Protein AF-A0A9W5WTV4-F1 (afdb_monomer_lite)

Foldseek 3Di:
DDDPPPPPPFDWDWDDAPQDIDTDGQDDPVVVPPDDDPDDPPPDDDCPDQLLVLLLVLLVLLVVLVVLLVQLVLLLVVLVCCQPVPVSVLLLLCLVCVVPLQVSLVVCCVVSVHDSVSVCVLCPPQDDDPPDDSVRSSVSSNVSSVVSNVVSVVVSVVSVVSNVVSSVSLVVSVVQLVVLLCVVQSVDDADPVGTDSWAALVSNCRSRVHPPSQLSVQLCVVAVPVPPRTGHPSVCSVCVSVSSVVSVVVVVPPDPPDD

pLDDT: mean 78.8, std 18.66, range [30.03, 96.31]

Sequence (259 aa):
MTDQQSERTEPWLGLCTPFVCLSRRERHSDDVADKEPDGVIPYRRESDHDSLDRLTDVYEGLFRLDRQIILLKSREAFIKSCLTDAEQFNIKIIAKGINDMDGMTSSLSQDNNIEKECLKDILSGLKLPSDAKLVDAVKVISYHLINKLSYIQHDIEDLLREYDSFHNATIDIYENMRKRFFDLTLSRPKGEHGIDFSVSKKDFMYIANCNNEAMVDIIFSVLDDGGTGVIDWGAFELNSGRILKDASDFVKTSPNSVN

Organism: Babesia ovis (NCBI:txid5869)

Secondary structure (DSSP, 8-state):
---------PPEEEEE-SS-EEEEEPPPGGGGSS---SS------S----HHHHHHHHHHHHHHHHHHHHHHHHHHHHHHHHHH-TT-HHHHHHHHHGGGHHHHHHHHHHHHT--HHHHHHHHTT----TT--HHHHHHHHHHHHHHHHHHHHHHHHHHHHHHHHHHHHHHHHHHHHHHHHHHHHHHSPPBTTB---EEEHHHHHHHHT---HHHHHHHHHHH-TT--SEEEHHHHHHHHHHHHHHHHHHHHH------

Radius of gyration: 28.67 Å; chains: 1; bounding box: 65×75×76 Å

Structure (mmCIF, N/CA/C/O backbone):
data_AF-A0A9W5WTV4-F1
#
_entry.id   AF-A0A9W5WTV4-F1
#
loop_
_atom_site.group_PDB
_atom_site.id
_atom_site.type_symbol
_atom_site.label_atom_id
_atom_site.label_alt_id
_atom_site.label_comp_id
_atom_site.label_asym_id
_atom_site.label_entity_id
_atom_site.label_seq_id
_atom_site.pdbx_PDB_ins_code
_atom_site.Cartn_x
_atom_site.Cartn_y
_atom_site.Cartn_z
_atom_site.occupancy
_atom_site.B_iso_or_equiv
_atom_site.auth_seq_id
_atom_site.auth_comp_id
_atom_site.auth_asym_id
_atom_site.auth_atom_id
_atom_site.pdbx_PDB_model_num
ATOM 1 N N . MET A 1 1 ? 35.269 44.010 -37.016 1.00 34.75 1 MET A N 1
ATOM 2 C CA . MET A 1 1 ? 34.043 43.214 -37.204 1.00 34.75 1 MET A CA 1
ATOM 3 C C . MET A 1 1 ? 34.117 42.100 -36.188 1.00 34.75 1 MET A C 1
ATOM 5 O O . MET A 1 1 ? 34.947 41.219 -36.330 1.00 34.75 1 MET A O 1
ATOM 9 N N . THR A 1 2 ? 33.415 42.278 -35.077 1.00 31.64 2 THR A N 1
ATOM 10 C CA . THR A 1 2 ? 33.358 41.340 -33.957 1.00 31.64 2 THR A CA 1
ATOM 11 C C . THR A 1 2 ? 32.248 40.344 -34.249 1.00 31.64 2 THR A C 1
ATOM 13 O O . THR A 1 2 ? 31.086 40.740 -34.330 1.00 31.64 2 THR A O 1
ATOM 16 N N . ASP A 1 3 ? 32.614 39.079 -34.437 1.00 33.16 3 ASP A N 1
ATOM 17 C CA . ASP A 1 3 ? 31.654 37.983 -34.498 1.00 33.16 3 ASP A CA 1
ATOM 18 C C . ASP A 1 3 ? 30.929 37.894 -33.153 1.00 33.16 3 ASP A C 1
ATOM 20 O O . ASP A 1 3 ? 31.539 37.694 -32.100 1.00 33.16 3 ASP A O 1
ATOM 24 N N . GLN A 1 4 ? 29.612 38.097 -33.184 1.00 37.56 4 GLN A N 1
ATOM 25 C CA . GLN A 1 4 ? 28.733 37.787 -32.066 1.00 37.56 4 GLN A CA 1
ATOM 26 C C . GLN A 1 4 ? 28.718 36.265 -31.898 1.00 37.56 4 GLN A C 1
ATOM 28 O O . GLN A 1 4 ? 28.074 35.556 -32.669 1.00 37.56 4 GLN A O 1
ATOM 33 N N . GLN A 1 5 ? 29.420 35.757 -30.884 1.00 36.81 5 GLN A N 1
ATOM 34 C CA . GLN A 1 5 ? 29.135 34.430 -30.348 1.00 36.81 5 GLN A CA 1
ATOM 35 C C . GLN A 1 5 ? 27.693 34.451 -29.837 1.00 36.81 5 GLN A C 1
ATOM 37 O O . GLN A 1 5 ? 27.402 35.061 -28.811 1.00 36.81 5 GLN A O 1
ATOM 42 N N . SER A 1 6 ? 26.772 33.834 -30.578 1.00 38.25 6 SER A N 1
ATOM 43 C CA . SER A 1 6 ? 25.441 33.554 -30.054 1.00 38.25 6 SER A CA 1
ATOM 44 C C . SER A 1 6 ? 25.612 32.643 -28.838 1.00 38.25 6 SER A C 1
ATOM 46 O O . SER A 1 6 ? 26.095 31.518 -28.995 1.00 38.25 6 SER A O 1
ATOM 48 N N . GLU A 1 7 ? 25.225 33.102 -27.651 1.00 38.25 7 GLU A N 1
ATOM 49 C CA . GLU A 1 7 ? 24.986 32.225 -26.506 1.00 38.25 7 GLU A CA 1
ATOM 50 C C . GLU A 1 7 ? 23.913 31.212 -26.923 1.00 38.25 7 GLU A C 1
ATOM 52 O O . GLU A 1 7 ? 22.720 31.513 -26.963 1.00 38.25 7 GLU A O 1
ATOM 57 N N . ARG A 1 8 ? 24.341 30.017 -27.338 1.00 41.97 8 ARG A N 1
ATOM 58 C CA . ARG A 1 8 ? 23.429 28.904 -27.586 1.00 41.97 8 ARG A CA 1
ATOM 59 C C . ARG A 1 8 ? 22.939 28.435 -26.223 1.00 41.97 8 ARG A C 1
ATOM 61 O O . ARG A 1 8 ? 23.681 27.804 -25.480 1.00 41.97 8 ARG A O 1
ATOM 68 N N . THR A 1 9 ? 21.699 28.765 -25.888 1.00 47.94 9 THR A N 1
ATOM 69 C CA . THR A 1 9 ? 20.974 28.151 -24.778 1.00 47.94 9 THR A CA 1
ATOM 70 C C . THR A 1 9 ? 20.830 26.658 -25.065 1.00 47.94 9 THR A C 1
ATOM 72 O O . THR A 1 9 ? 20.088 26.248 -25.954 1.00 47.94 9 THR A O 1
ATOM 75 N N . GLU A 1 10 ? 21.599 25.837 -24.355 1.00 49.19 10 GLU A N 1
ATOM 76 C CA . GLU A 1 10 ? 21.529 24.381 -24.475 1.00 49.19 10 GLU A CA 1
ATOM 77 C C . GLU A 1 10 ? 20.154 23.866 -24.012 1.00 49.19 10 GLU A C 1
ATOM 79 O O . GLU A 1 10 ? 19.639 24.331 -22.985 1.00 49.19 10 GLU A O 1
ATOM 84 N N . PRO A 1 11 ? 19.530 22.926 -24.745 1.00 57.06 11 PRO A N 1
ATOM 85 C CA . PRO A 1 11 ? 18.225 22.405 -24.378 1.00 57.06 11 PRO A CA 1
ATOM 86 C C . PRO A 1 11 ? 18.338 21.549 -23.112 1.00 57.06 11 PRO A C 1
ATOM 88 O O . PRO A 1 11 ? 19.140 20.621 -23.011 1.00 57.06 11 PRO A O 1
ATOM 91 N N . TRP A 1 12 ? 17.504 21.868 -22.128 1.00 57.72 12 TRP A N 1
ATOM 92 C CA . TRP A 1 12 ? 17.309 21.026 -20.957 1.00 57.72 12 TRP A CA 1
ATOM 93 C C . TRP A 1 12 ? 16.386 19.871 -21.324 1.00 57.72 12 TRP A C 1
ATOM 95 O O . TRP A 1 12 ? 15.301 20.092 -21.863 1.00 57.72 12 TRP A O 1
ATOM 105 N N . LEU A 1 13 ? 16.788 18.648 -20.992 1.00 60.16 13 LEU A N 1
ATOM 106 C CA . LEU A 1 13 ? 15.891 17.503 -21.052 1.00 60.16 13 LEU A CA 1
ATOM 107 C C . LEU A 1 13 ? 15.135 17.421 -19.734 1.00 60.16 13 LEU A C 1
ATOM 109 O O . LEU A 1 13 ? 15.738 17.211 -18.682 1.00 60.16 13 LEU A O 1
ATOM 113 N N . GLY A 1 14 ? 13.823 17.631 -19.810 1.00 55.31 14 GLY A N 1
ATOM 114 C CA . GLY A 1 14 ? 12.895 17.434 -18.708 1.00 55.31 14 GLY A CA 1
ATOM 115 C C . GLY A 1 14 ? 12.103 16.152 -18.925 1.00 55.31 14 GLY A C 1
ATOM 116 O O . GLY A 1 14 ? 11.359 16.068 -19.899 1.00 55.31 14 GLY A O 1
ATOM 117 N N . LEU A 1 15 ? 12.229 15.179 -18.023 1.00 57.38 15 LEU A N 1
ATOM 118 C CA . LEU A 1 15 ? 11.276 14.072 -17.934 1.00 57.38 15 LEU A CA 1
ATOM 119 C C . LEU A 1 15 ? 10.499 14.223 -16.635 1.00 57.38 15 LEU A C 1
ATOM 121 O O . LEU A 1 15 ? 11.077 14.192 -15.547 1.00 57.38 15 LEU A O 1
ATOM 125 N N . CYS A 1 16 ? 9.191 14.394 -16.770 1.00 52.53 16 CYS A N 1
ATOM 126 C CA . CYS A 1 16 ? 8.268 14.415 -15.652 1.00 52.53 16 CYS A CA 1
ATOM 127 C C . CYS A 1 16 ? 7.489 13.110 -15.616 1.00 52.53 16 CYS A C 1
ATOM 129 O O . CYS A 1 16 ? 6.906 12.682 -16.608 1.00 52.53 16 CYS A O 1
ATOM 131 N N . THR A 1 17 ? 7.471 12.509 -14.440 1.00 52.59 17 THR A N 1
ATOM 132 C CA . THR A 1 17 ? 6.634 11.361 -14.091 1.00 52.59 17 THR A CA 1
ATOM 133 C C . THR A 1 17 ? 5.700 11.805 -12.967 1.00 52.59 17 THR A C 1
ATOM 135 O O . THR A 1 17 ? 5.957 12.849 -12.359 1.00 52.59 17 THR A O 1
ATOM 138 N N . PRO A 1 18 ? 4.650 11.044 -12.615 1.00 43.34 18 PRO A N 1
ATOM 139 C CA . PRO A 1 18 ? 3.819 11.386 -11.459 1.00 43.34 18 PRO A CA 1
ATOM 140 C C . PRO A 1 18 ? 4.586 11.474 -10.135 1.00 43.34 18 PRO A C 1
ATOM 142 O O . PRO A 1 18 ? 4.065 12.037 -9.180 1.00 43.34 18 PRO A O 1
ATOM 145 N N . PHE A 1 19 ? 5.803 10.924 -10.075 1.00 44.84 19 PHE A N 1
ATOM 146 C CA . PHE A 1 19 ? 6.600 10.856 -8.855 1.00 44.84 19 PHE A CA 1
ATOM 147 C C . PHE A 1 19 ? 7.670 11.954 -8.775 1.00 44.84 19 PHE A C 1
ATOM 149 O O . PHE A 1 19 ? 7.893 12.489 -7.697 1.00 44.84 19 PHE A O 1
ATOM 156 N N . VAL A 1 20 ? 8.329 12.314 -9.886 1.00 52.72 20 VAL A N 1
ATOM 157 C CA . VAL A 1 20 ? 9.409 13.328 -9.921 1.00 52.72 20 VAL A CA 1
ATOM 158 C C . VAL A 1 20 ? 9.543 13.931 -11.326 1.00 52.72 20 VAL A C 1
ATOM 160 O O . VAL A 1 20 ? 9.328 13.240 -12.327 1.00 52.72 20 VAL A O 1
ATOM 163 N N . CYS A 1 21 ? 9.973 15.196 -11.397 1.00 53.12 21 CYS A N 1
ATOM 164 C CA . CYS A 1 21 ? 10.521 15.817 -12.604 1.00 53.12 21 CYS A CA 1
ATOM 165 C C . CYS A 1 21 ? 12.046 15.925 -12.502 1.00 53.12 21 CYS A C 1
ATOM 167 O O . CYS A 1 21 ? 12.562 16.553 -11.578 1.00 53.12 21 CYS A O 1
ATOM 169 N N . LEU A 1 22 ? 12.765 15.347 -13.464 1.00 56.72 22 LEU A N 1
ATOM 170 C CA . LEU A 1 22 ? 14.214 15.491 -13.579 1.00 56.72 22 LEU A CA 1
ATOM 171 C C . LEU A 1 22 ? 14.558 16.371 -14.771 1.00 56.72 22 LEU A C 1
ATOM 173 O O . LEU A 1 22 ? 14.114 16.115 -15.890 1.00 56.72 22 LEU A O 1
ATOM 177 N N . SER A 1 23 ? 15.397 17.369 -14.509 1.00 60.72 23 SER A N 1
ATOM 178 C CA . SER A 1 23 ? 15.973 18.253 -15.516 1.00 60.72 23 SER A CA 1
ATOM 179 C C . SER A 1 23 ? 17.455 17.932 -15.641 1.00 60.72 23 SER A C 1
ATOM 181 O O . SER A 1 23 ? 18.206 18.105 -14.678 1.00 60.72 23 SER A O 1
ATOM 183 N N . ARG A 1 24 ? 17.905 17.480 -16.812 1.00 61.66 24 ARG A N 1
ATOM 184 C CA . ARG A 1 24 ? 19.326 17.226 -17.069 1.00 61.66 24 ARG A CA 1
ATOM 185 C C . ARG A 1 24 ? 19.817 18.046 -18.252 1.00 61.66 24 ARG A C 1
ATOM 187 O O . ARG A 1 24 ? 19.173 18.100 -19.298 1.00 61.66 24 ARG A O 1
ATOM 194 N N . ARG A 1 25 ? 20.976 18.681 -18.066 1.00 60.28 25 ARG A N 1
ATOM 195 C CA . ARG A 1 25 ? 21.692 19.383 -19.131 1.00 60.28 25 ARG A CA 1
ATOM 196 C C . ARG A 1 25 ? 22.226 18.351 -20.124 1.00 60.28 25 ARG A C 1
ATOM 198 O O . ARG A 1 25 ? 22.857 17.374 -19.710 1.00 60.28 25 ARG A O 1
ATOM 205 N N . GLU A 1 26 ? 21.928 18.548 -21.402 1.00 56.28 26 GLU A N 1
ATOM 206 C CA . GLU A 1 26 ? 22.462 17.722 -22.482 1.00 56.28 26 GLU A CA 1
ATOM 207 C C . GLU A 1 26 ? 24.002 17.763 -22.452 1.00 56.28 26 GLU A C 1
ATOM 209 O O . GLU A 1 26 ? 24.590 18.834 -22.317 1.00 56.28 26 GLU A O 1
ATOM 214 N N . ARG A 1 27 ? 24.668 16.601 -22.506 1.00 57.28 27 ARG A N 1
ATOM 215 C CA . ARG A 1 27 ? 26.139 16.541 -22.580 1.00 57.28 27 ARG A CA 1
ATOM 216 C C . ARG A 1 27 ? 26.568 16.691 -24.038 1.00 57.28 27 ARG A C 1
ATOM 218 O O . ARG A 1 27 ? 25.959 16.076 -24.912 1.00 57.28 27 ARG A O 1
ATOM 225 N N . HIS A 1 28 ? 27.598 17.493 -24.308 1.00 50.03 28 HIS A N 1
ATOM 226 C CA . HIS A 1 28 ? 28.135 17.628 -25.660 1.00 50.03 28 HIS A CA 1
ATOM 227 C C . HIS A 1 28 ? 28.860 16.350 -26.089 1.00 50.03 28 HIS A C 1
ATOM 229 O O . HIS A 1 28 ? 29.533 15.702 -25.291 1.00 50.03 28 HIS A O 1
ATOM 235 N N . SER A 1 29 ? 28.734 16.005 -27.372 1.00 51.84 29 SER A N 1
ATOM 236 C CA . SER A 1 29 ? 29.407 14.856 -27.994 1.00 51.84 29 SER A CA 1
ATOM 237 C C . SER A 1 29 ? 30.927 14.888 -27.818 1.00 51.84 29 SER A C 1
ATOM 239 O O . SER A 1 29 ? 31.558 13.838 -27.760 1.00 51.84 29 SER A O 1
ATOM 241 N N . ASP A 1 30 ? 31.507 16.081 -27.677 1.00 49.31 30 ASP A N 1
ATOM 242 C CA . ASP A 1 30 ? 32.953 16.275 -27.550 1.00 49.31 30 ASP A CA 1
ATOM 243 C C . ASP A 1 30 ? 33.476 15.933 -26.1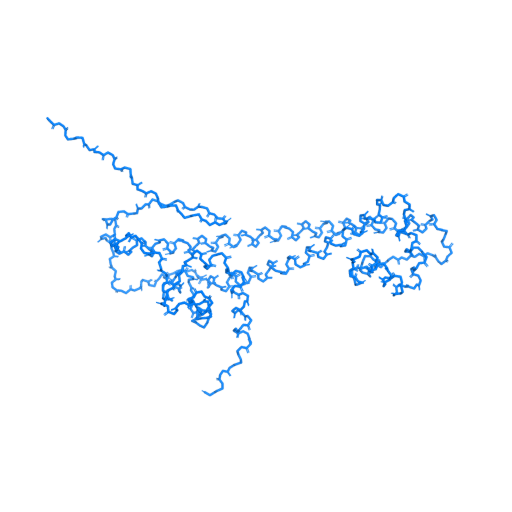41 1.00 49.31 30 ASP A C 1
ATOM 245 O O . ASP A 1 30 ? 34.655 15.623 -25.990 1.00 49.31 30 ASP A O 1
ATOM 249 N N . ASP A 1 31 ? 32.603 15.876 -25.125 1.00 48.31 31 ASP A N 1
ATOM 250 C CA . ASP A 1 31 ? 32.959 15.394 -23.778 1.00 48.31 31 ASP A CA 1
ATOM 251 C C . ASP A 1 31 ? 33.081 13.855 -23.719 1.00 48.31 31 ASP A C 1
ATOM 253 O O . ASP A 1 31 ? 33.528 13.298 -22.715 1.00 48.31 31 ASP A O 1
ATOM 257 N N . VAL A 1 32 ? 32.669 13.153 -24.784 1.00 46.31 32 VAL A N 1
ATOM 258 C CA . VAL A 1 32 ? 32.666 11.681 -24.893 1.00 46.31 32 VAL A CA 1
ATOM 259 C C . VAL A 1 32 ? 33.890 11.160 -25.664 1.00 46.31 32 VAL A C 1
ATOM 261 O O . VAL A 1 32 ? 34.158 9.961 -25.656 1.00 46.31 32 VAL A O 1
ATOM 264 N N . ALA A 1 33 ? 34.690 12.045 -26.274 1.00 41.22 33 ALA A N 1
ATOM 265 C CA . ALA A 1 33 ? 35.824 11.652 -27.119 1.00 41.22 33 ALA A CA 1
ATOM 266 C C . ALA A 1 33 ? 36.960 10.919 -26.371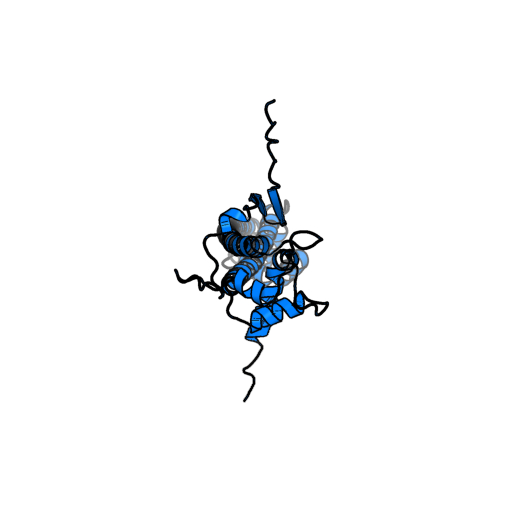 1.00 41.22 33 ALA A C 1
ATOM 268 O O . ALA A 1 33 ? 37.783 10.274 -27.013 1.00 41.22 33 ALA A O 1
ATOM 269 N N . ASP A 1 34 ? 36.966 10.927 -25.034 1.00 42.03 34 ASP A N 1
ATOM 270 C CA . ASP A 1 34 ? 37.900 10.151 -24.213 1.00 42.03 34 ASP A CA 1
ATOM 271 C C . ASP A 1 34 ? 37.170 9.076 -23.389 1.00 42.03 34 ASP A C 1
ATOM 273 O O . ASP A 1 34 ? 37.097 9.158 -22.159 1.00 42.03 34 ASP A O 1
ATOM 277 N N . LYS A 1 35 ? 36.614 8.069 -24.080 1.00 41.00 35 LYS A N 1
ATOM 278 C CA . LYS A 1 35 ? 36.562 6.633 -23.707 1.00 41.00 35 LYS A CA 1
ATOM 279 C C . LYS A 1 35 ? 35.455 5.920 -24.490 1.00 41.00 35 LYS A C 1
ATOM 281 O O . LYS A 1 35 ? 34.367 5.692 -23.968 1.00 41.00 35 LYS A O 1
ATOM 286 N N . GLU A 1 36 ? 35.776 5.440 -25.684 1.00 35.28 36 GLU A N 1
ATOM 287 C CA . GLU A 1 36 ? 35.230 4.140 -26.076 1.00 35.28 36 GLU A CA 1
AT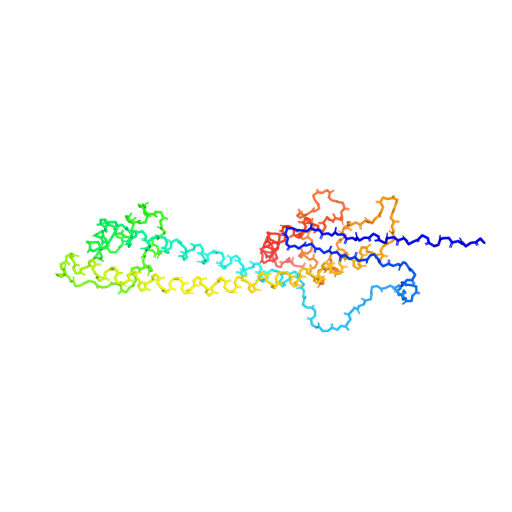OM 288 C C . GLU A 1 36 ? 36.020 3.047 -25.348 1.00 35.28 36 GLU A C 1
ATOM 290 O O . GLU A 1 36 ? 37.254 3.087 -25.273 1.00 35.28 36 GLU A O 1
ATOM 295 N N . PRO A 1 37 ? 35.314 2.044 -24.821 1.00 38.16 37 PRO A N 1
ATOM 296 C CA . PRO A 1 37 ? 35.665 0.709 -25.244 1.00 38.16 37 PRO A CA 1
ATOM 297 C C . PRO A 1 37 ? 34.460 0.042 -25.894 1.00 38.16 37 PRO A C 1
ATOM 299 O O . PRO A 1 37 ? 33.351 0.012 -25.360 1.00 38.16 37 PRO A O 1
ATOM 302 N N . ASP A 1 38 ? 34.741 -0.538 -27.049 1.00 38.91 38 ASP A N 1
ATOM 303 C CA . ASP A 1 38 ? 33.993 -1.634 -27.631 1.00 38.91 38 ASP A CA 1
ATOM 304 C C . ASP A 1 38 ? 33.860 -2.735 -26.559 1.00 38.91 38 ASP A C 1
ATOM 306 O O . ASP A 1 38 ? 34.847 -3.329 -26.115 1.00 38.91 38 ASP A O 1
ATOM 310 N N . GLY A 1 39 ? 32.644 -2.921 -26.045 1.00 36.34 39 GLY A N 1
ATOM 311 C CA . GLY A 1 39 ? 32.358 -3.797 -24.911 1.00 36.34 39 GLY A CA 1
ATOM 312 C C . GLY A 1 39 ? 31.736 -3.052 -23.732 1.00 36.34 39 GLY A C 1
ATOM 313 O O . GLY A 1 39 ? 32.356 -2.199 -23.106 1.00 36.34 39 GLY A O 1
ATOM 314 N N . VAL A 1 40 ? 30.496 -3.435 -23.415 1.00 38.19 40 VAL A N 1
ATOM 315 C CA . VAL A 1 40 ? 29.763 -3.110 -22.182 1.00 38.19 40 VAL A CA 1
ATOM 316 C C . VAL A 1 40 ? 30.740 -2.994 -21.009 1.00 38.19 40 VAL A C 1
ATOM 318 O O . VAL A 1 40 ? 31.296 -4.001 -20.575 1.00 38.19 40 VAL A O 1
ATOM 321 N N . ILE A 1 41 ? 30.974 -1.774 -20.518 1.00 32.69 41 ILE A N 1
ATOM 322 C CA . ILE A 1 41 ? 31.846 -1.534 -19.365 1.00 32.69 41 ILE A CA 1
ATOM 323 C C . ILE A 1 41 ? 31.209 -2.254 -18.170 1.00 32.69 41 ILE A C 1
ATOM 325 O O . ILE A 1 41 ? 30.129 -1.841 -17.737 1.00 32.69 41 ILE A O 1
ATOM 329 N N . PRO A 1 42 ? 31.834 -3.302 -17.596 1.00 34.19 42 PRO A N 1
ATOM 330 C CA . PRO A 1 42 ? 31.351 -3.856 -16.351 1.00 34.19 42 PRO A CA 1
ATOM 331 C C . PRO A 1 42 ? 31.722 -2.843 -15.273 1.00 34.19 42 PRO A C 1
ATOM 333 O O . PRO A 1 42 ? 32.888 -2.713 -14.886 1.00 34.19 42 PRO A O 1
ATOM 336 N N . TYR A 1 43 ? 30.732 -2.087 -14.806 1.00 35.72 43 TYR A N 1
ATOM 337 C CA . TYR A 1 43 ? 30.899 -1.257 -13.626 1.00 35.72 43 TYR A CA 1
ATOM 338 C C . TYR A 1 43 ? 31.093 -2.196 -12.435 1.00 35.72 43 TYR A C 1
ATOM 340 O O . TYR A 1 43 ? 30.158 -2.747 -11.867 1.00 35.72 43 TYR A O 1
ATOM 348 N N . ARG A 1 44 ? 32.354 -2.456 -12.097 1.00 45.31 44 ARG A N 1
ATOM 349 C CA . ARG A 1 44 ? 32.730 -3.223 -10.918 1.00 45.31 44 ARG A CA 1
ATOM 350 C C . ARG A 1 44 ? 32.974 -2.233 -9.785 1.00 45.31 44 ARG A C 1
ATOM 352 O O . ARG A 1 44 ? 34.086 -1.717 -9.692 1.00 45.31 44 ARG A O 1
ATOM 359 N N . ARG A 1 45 ? 31.964 -1.992 -8.935 1.00 34.28 45 ARG A N 1
ATOM 360 C CA . ARG A 1 45 ? 32.124 -1.701 -7.493 1.00 34.28 45 ARG A CA 1
ATOM 361 C C . ARG A 1 45 ? 30.786 -1.598 -6.748 1.00 34.28 45 ARG A C 1
ATOM 363 O O . ARG A 1 45 ? 29.898 -0.890 -7.190 1.00 34.28 45 ARG A O 1
ATOM 370 N N . GLU A 1 46 ? 30.789 -2.264 -5.588 1.00 35.50 46 GLU A N 1
ATOM 371 C CA . GLU A 1 46 ? 29.915 -2.112 -4.409 1.00 35.50 46 GLU A CA 1
ATOM 372 C C . GLU A 1 46 ? 28.489 -2.662 -4.524 1.00 35.50 46 GLU A C 1
ATOM 374 O O . GLU A 1 46 ? 27.586 -1.949 -4.918 1.00 35.50 46 GLU A O 1
ATOM 379 N N . SER A 1 47 ? 28.331 -3.950 -4.156 1.00 42.56 47 SER A N 1
ATOM 380 C CA . SER A 1 47 ? 27.067 -4.665 -3.856 1.00 42.56 47 SER A CA 1
ATOM 381 C C . SER A 1 47 ? 25.816 -4.056 -4.492 1.00 42.56 47 SER A C 1
ATOM 383 O O . SER A 1 47 ? 24.887 -3.637 -3.801 1.00 42.56 47 SER A O 1
ATOM 385 N N . ASP A 1 48 ? 25.833 -3.956 -5.814 1.00 52.59 48 ASP A N 1
ATOM 386 C CA . ASP A 1 48 ? 24.798 -3.260 -6.556 1.00 52.59 48 ASP A CA 1
ATOM 387 C C . ASP A 1 48 ? 23.645 -4.260 -6.692 1.00 52.59 48 ASP A C 1
ATOM 389 O O . ASP A 1 48 ? 23.614 -5.099 -7.591 1.00 52.59 48 ASP A O 1
ATOM 393 N N . HIS A 1 49 ? 22.797 -4.287 -5.665 1.00 64.25 49 HIS A N 1
ATOM 394 C CA . HIS A 1 49 ? 21.632 -5.155 -5.584 1.00 64.25 49 HIS A CA 1
ATOM 395 C C . HIS A 1 49 ? 20.711 -4.906 -6.787 1.00 64.25 49 HIS A C 1
ATOM 397 O O . HIS A 1 49 ? 20.570 -3.770 -7.245 1.00 64.25 49 HIS A O 1
ATOM 403 N N . ASP A 1 50 ? 20.099 -5.974 -7.291 1.00 86.88 50 ASP A N 1
ATOM 404 C CA . ASP A 1 50 ? 19.136 -5.942 -8.391 1.00 86.88 50 ASP A CA 1
ATOM 405 C C . ASP A 1 50 ? 18.007 -4.941 -8.073 1.00 86.88 50 ASP A C 1
ATOM 407 O O . ASP A 1 50 ? 17.371 -5.018 -7.015 1.00 86.88 50 ASP A O 1
ATOM 411 N N . SER A 1 51 ? 17.792 -3.946 -8.946 1.00 90.44 51 SER A N 1
ATOM 412 C CA . SER A 1 51 ? 16.807 -2.890 -8.664 1.00 90.44 51 SER A CA 1
ATOM 413 C C . SER A 1 51 ? 15.382 -3.431 -8.707 1.00 90.44 51 SER A C 1
ATOM 415 O O . SER A 1 51 ? 14.520 -2.891 -8.017 1.00 90.44 51 SER A O 1
ATOM 417 N N . LEU A 1 52 ? 15.123 -4.483 -9.491 1.00 91.00 52 LEU A N 1
ATOM 418 C CA . LEU A 1 52 ? 13.796 -5.087 -9.583 1.00 91.00 52 LEU A CA 1
ATOM 419 C C . LEU A 1 52 ? 13.477 -5.901 -8.334 1.00 91.00 52 LEU A C 1
ATOM 421 O O . LEU A 1 52 ? 12.359 -5.800 -7.831 1.00 91.00 52 LEU A O 1
ATOM 425 N N . ASP A 1 53 ? 14.453 -6.627 -7.785 1.00 89.06 53 ASP A N 1
ATOM 426 C CA . ASP A 1 53 ? 14.281 -7.326 -6.505 1.00 89.06 53 ASP A CA 1
ATOM 427 C C . ASP A 1 53 ? 14.001 -6.320 -5.380 1.00 89.06 53 ASP A C 1
ATOM 429 O O . ASP A 1 53 ? 13.028 -6.455 -4.640 1.00 89.06 53 ASP A O 1
ATOM 433 N N . ARG A 1 54 ? 14.780 -5.232 -5.312 1.00 89.81 54 ARG A N 1
ATOM 434 C CA . ARG A 1 54 ? 14.559 -4.170 -4.317 1.00 89.81 54 ARG A CA 1
ATOM 435 C C . ARG A 1 54 ? 13.198 -3.496 -4.465 1.00 89.81 54 ARG A C 1
ATOM 437 O O . ARG A 1 54 ? 12.536 -3.251 -3.461 1.00 89.81 54 ARG A O 1
ATOM 444 N N . LEU A 1 55 ? 12.779 -3.173 -5.691 1.00 91.06 55 LEU A N 1
ATOM 445 C CA . LEU A 1 55 ? 11.444 -2.618 -5.931 1.00 91.06 55 LEU A CA 1
ATOM 446 C C . LEU A 1 55 ? 10.357 -3.619 -5.534 1.00 91.06 55 LEU A C 1
ATOM 448 O O . LEU A 1 55 ? 9.354 -3.211 -4.959 1.00 91.06 55 LEU A O 1
ATOM 452 N N . THR A 1 56 ? 10.558 -4.911 -5.793 1.00 89.81 56 THR A N 1
ATOM 453 C CA . THR A 1 56 ? 9.621 -5.969 -5.392 1.00 89.81 56 THR A CA 1
ATOM 454 C C . THR A 1 56 ? 9.442 -5.992 -3.875 1.00 89.81 56 THR A C 1
ATOM 456 O O . THR A 1 56 ? 8.305 -5.924 -3.407 1.00 89.81 56 THR A O 1
ATOM 459 N N . ASP A 1 57 ? 10.537 -5.986 -3.111 1.00 88.88 57 ASP A N 1
ATOM 460 C CA . ASP A 1 57 ? 10.500 -5.945 -1.642 1.00 88.88 57 ASP A CA 1
ATOM 461 C C . ASP A 1 57 ? 9.800 -4.680 -1.120 1.00 88.88 57 ASP A C 1
ATOM 463 O O . ASP A 1 57 ? 8.985 -4.732 -0.194 1.00 88.88 57 ASP A O 1
ATOM 467 N N . VAL A 1 58 ? 10.090 -3.531 -1.737 1.00 91.00 58 VAL A N 1
ATOM 468 C CA . VAL A 1 58 ? 9.483 -2.245 -1.376 1.00 91.00 58 VAL A CA 1
ATOM 469 C C . VAL A 1 58 ? 7.978 -2.244 -1.650 1.00 91.00 58 VAL A C 1
ATOM 471 O O . VAL A 1 58 ? 7.201 -1.851 -0.779 1.00 91.00 58 VAL A O 1
ATOM 474 N N . TYR A 1 59 ? 7.538 -2.719 -2.818 1.00 90.44 59 TYR A N 1
ATOM 475 C CA . TYR A 1 59 ? 6.116 -2.800 -3.149 1.00 90.44 59 TYR A CA 1
ATOM 476 C C . TYR A 1 59 ? 5.375 -3.829 -2.293 1.00 90.44 59 TYR A C 1
ATOM 478 O O . TYR A 1 59 ? 4.247 -3.561 -1.880 1.00 90.44 59 TYR A O 1
ATOM 486 N N . GLU A 1 60 ? 5.988 -4.969 -1.963 1.00 89.06 60 GLU A N 1
ATOM 487 C CA . GLU A 1 60 ? 5.410 -5.932 -1.019 1.00 89.06 60 GLU A CA 1
ATOM 488 C C . GLU A 1 60 ? 5.200 -5.290 0.364 1.00 89.06 60 GLU A C 1
ATOM 490 O O . GLU A 1 60 ? 4.122 -5.426 0.957 1.00 89.06 60 GLU A O 1
ATOM 495 N N . GLY A 1 61 ? 6.183 -4.514 0.831 1.00 88.44 61 GLY A N 1
ATOM 496 C CA . GLY A 1 61 ? 6.080 -3.682 2.028 1.00 88.44 61 GLY A CA 1
ATOM 497 C C . GLY A 1 61 ? 4.919 -2.687 1.962 1.00 88.44 61 GLY A C 1
ATOM 498 O O . GLY A 1 61 ? 4.057 -2.698 2.843 1.00 88.44 61 GLY A O 1
ATOM 499 N N . LEU A 1 62 ? 4.840 -1.886 0.895 1.00 89.69 62 LEU A N 1
ATOM 500 C CA . LEU A 1 62 ? 3.768 -0.904 0.686 1.00 89.69 62 LEU A CA 1
ATOM 501 C C . LEU A 1 62 ? 2.379 -1.558 0.667 1.00 89.69 62 LEU A C 1
ATOM 503 O O . LEU A 1 62 ? 1.494 -1.133 1.406 1.00 89.69 62 LEU A O 1
ATOM 507 N N . PHE A 1 63 ? 2.187 -2.646 -0.085 1.00 88.25 63 PHE A N 1
ATOM 508 C CA . PHE A 1 63 ? 0.898 -3.346 -0.138 1.00 88.25 63 PHE A CA 1
ATOM 509 C C . PHE A 1 63 ? 0.495 -3.950 1.210 1.00 88.25 63 PHE A C 1
ATOM 511 O O . PHE A 1 63 ? -0.696 -4.008 1.541 1.00 88.25 63 PHE A O 1
ATOM 518 N N . ARG A 1 64 ? 1.467 -4.426 1.998 1.00 91.50 64 ARG A N 1
ATOM 519 C CA . ARG A 1 64 ? 1.224 -4.903 3.362 1.00 91.50 64 ARG A CA 1
ATOM 520 C C . ARG A 1 64 ? 0.774 -3.755 4.265 1.00 91.50 64 ARG A C 1
ATOM 522 O O . ARG A 1 64 ? -0.206 -3.928 4.992 1.00 91.50 64 ARG A O 1
ATOM 529 N N . LEU A 1 65 ? 1.457 -2.613 4.208 1.00 91.62 65 LEU A N 1
ATOM 530 C CA . LEU A 1 65 ? 1.120 -1.426 4.994 1.00 91.62 65 LEU A CA 1
ATOM 531 C C . LEU A 1 65 ? -0.257 -0.876 4.627 1.00 91.62 65 LEU A C 1
ATOM 533 O O . LEU A 1 65 ? -1.058 -0.645 5.527 1.00 91.62 65 LEU A O 1
ATOM 537 N N . ASP A 1 66 ? -0.586 -0.771 3.338 1.00 90.38 66 ASP A N 1
ATOM 538 C CA . ASP A 1 66 ? -1.903 -0.318 2.874 1.00 90.38 66 ASP A CA 1
ATOM 539 C C . ASP A 1 66 ? -3.033 -1.144 3.492 1.00 90.38 66 ASP A C 1
ATOM 541 O O . ASP A 1 66 ? -3.998 -0.604 4.038 1.00 90.38 66 ASP A O 1
ATOM 545 N N . ARG A 1 67 ? -2.894 -2.475 3.474 1.00 90.00 67 ARG A N 1
ATOM 546 C CA . ARG A 1 67 ? -3.874 -3.384 4.087 1.00 90.00 67 ARG A CA 1
ATOM 547 C C . ARG A 1 67 ? -4.014 -3.139 5.589 1.00 90.00 67 ARG A C 1
ATOM 549 O O . ARG A 1 67 ? -5.135 -3.115 6.094 1.00 90.00 67 ARG A O 1
ATOM 556 N N . GLN A 1 68 ? -2.902 -2.955 6.299 1.00 92.38 68 GLN A N 1
ATOM 557 C CA . GLN A 1 68 ? -2.914 -2.706 7.744 1.00 92.38 68 GLN A CA 1
ATOM 558 C C . GLN A 1 68 ? -3.518 -1.339 8.087 1.00 92.38 68 GLN A C 1
ATOM 560 O O . GLN A 1 68 ? -4.351 -1.249 8.989 1.00 92.38 68 GLN A O 1
ATOM 565 N N . ILE A 1 69 ? -3.171 -0.291 7.338 1.00 93.00 69 ILE A N 1
ATOM 566 C CA . ILE A 1 69 ? -3.705 1.062 7.520 1.00 93.00 69 ILE A CA 1
ATOM 567 C C . ILE A 1 69 ? -5.215 1.073 7.275 1.00 93.00 69 ILE A C 1
ATOM 569 O O . ILE A 1 69 ? -5.954 1.612 8.097 1.00 93.00 69 ILE A O 1
ATOM 573 N N . ILE A 1 70 ? -5.698 0.444 6.198 1.00 90.94 70 ILE A N 1
ATOM 574 C CA . ILE A 1 70 ? -7.139 0.331 5.909 1.00 90.94 70 ILE A CA 1
ATOM 575 C C . ILE A 1 70 ? -7.869 -0.360 7.067 1.00 90.94 70 ILE A C 1
ATOM 577 O O . ILE A 1 70 ? -8.907 0.125 7.528 1.00 90.94 70 ILE A O 1
ATOM 581 N N . LEU A 1 71 ? -7.306 -1.458 7.579 1.00 91.69 71 LEU A N 1
ATOM 582 C CA . LEU A 1 71 ? -7.869 -2.206 8.701 1.00 91.69 71 LEU A CA 1
ATOM 583 C C . LEU A 1 71 ? -7.965 -1.344 9.969 1.00 91.69 71 LEU A C 1
ATOM 585 O O . LEU A 1 71 ? -9.020 -1.272 10.603 1.00 91.69 71 LEU A O 1
ATOM 589 N N . LEU A 1 72 ? -6.883 -0.652 10.325 1.00 94.06 72 LEU A N 1
ATOM 590 C CA . LEU A 1 72 ? -6.835 0.228 11.493 1.00 94.06 72 LEU A CA 1
ATOM 591 C C . LEU A 1 72 ? -7.762 1.436 11.340 1.00 94.06 72 LEU A C 1
ATOM 593 O O . LEU A 1 72 ? -8.438 1.802 12.299 1.00 94.06 72 LEU A O 1
ATOM 597 N N . LYS A 1 73 ? -7.878 2.009 10.139 1.00 92.62 73 LYS A N 1
ATOM 598 C CA . LYS A 1 73 ? -8.803 3.114 9.846 1.00 92.62 73 LYS A CA 1
ATOM 599 C C . LYS A 1 73 ? -10.266 2.701 9.970 1.00 92.62 73 LYS A C 1
ATOM 601 O O . LYS A 1 73 ? -11.061 3.468 10.511 1.00 92.62 73 LYS A O 1
ATOM 606 N N . SER A 1 74 ? -10.622 1.490 9.539 1.00 91.56 74 SER A N 1
ATOM 607 C CA . SER A 1 74 ? -11.963 0.930 9.757 1.00 91.56 74 SER A CA 1
ATOM 608 C C . SER A 1 74 ? -12.282 0.812 11.255 1.00 91.56 74 SER A C 1
ATOM 610 O O . SER A 1 74 ? -13.340 1.255 11.710 1.00 91.56 74 SER A O 1
ATOM 612 N N . ARG A 1 75 ? -11.329 0.310 12.052 1.00 94.00 75 ARG A N 1
ATOM 613 C CA . ARG A 1 75 ? -11.470 0.214 13.516 1.00 94.00 75 ARG A CA 1
ATOM 614 C C . ARG A 1 75 ? -11.572 1.588 14.178 1.00 94.00 75 ARG A C 1
ATOM 616 O O . ARG A 1 75 ? -12.439 1.794 15.025 1.00 94.00 75 ARG A O 1
ATOM 623 N N . GLU A 1 76 ? -10.720 2.530 13.772 1.00 94.56 76 GLU A N 1
ATOM 624 C CA . GLU A 1 76 ? -10.732 3.921 14.235 1.00 94.56 76 GLU A CA 1
ATOM 625 C C . GLU A 1 76 ? -12.106 4.561 13.989 1.00 94.56 76 GLU A C 1
ATOM 627 O O . GLU A 1 76 ? -12.673 5.180 14.891 1.00 94.56 76 GLU A O 1
ATOM 632 N N . ALA A 1 77 ? -12.666 4.379 12.789 1.00 92.12 77 ALA A N 1
ATOM 633 C CA . ALA A 1 77 ? -13.967 4.918 12.411 1.00 92.12 77 ALA A CA 1
ATOM 634 C C . ALA A 1 77 ? -15.104 4.353 13.275 1.00 92.12 77 ALA A C 1
ATOM 636 O O . ALA A 1 77 ? -15.929 5.124 13.770 1.00 92.12 77 ALA A O 1
ATOM 637 N N . PHE A 1 78 ? -15.120 3.039 13.517 1.00 93.12 78 PHE A N 1
ATOM 638 C CA . PHE A 1 78 ? -16.115 2.413 14.391 1.00 93.12 78 PHE A CA 1
ATOM 639 C C . PHE A 1 78 ? -16.000 2.889 15.843 1.00 93.12 78 PHE A C 1
ATOM 641 O O . PHE A 1 78 ? -17.000 3.209 16.484 1.00 93.12 78 PHE A O 1
ATOM 648 N N . ILE A 1 79 ? -14.785 2.968 16.390 1.00 94.62 79 ILE A N 1
ATOM 649 C CA . ILE A 1 79 ? -14.610 3.438 17.768 1.00 94.62 79 ILE A CA 1
ATOM 650 C C . ILE A 1 79 ? -15.056 4.897 17.893 1.00 94.62 79 ILE A C 1
ATOM 652 O O . ILE A 1 79 ? -15.778 5.242 18.831 1.00 94.62 79 ILE A O 1
ATOM 656 N N . LYS A 1 80 ? -14.675 5.751 16.936 1.00 93.12 80 LYS A N 1
ATOM 657 C CA . LYS A 1 80 ? -15.127 7.144 16.906 1.00 93.12 80 LYS A CA 1
ATOM 658 C C . LYS A 1 80 ? -16.645 7.230 16.845 1.00 93.12 80 LYS A C 1
ATOM 660 O O . LYS A 1 80 ? -17.199 7.985 17.633 1.00 93.12 80 LYS A O 1
ATOM 665 N N . SER A 1 81 ? -17.309 6.437 15.999 1.00 90.69 81 SER A N 1
ATOM 666 C CA . SER A 1 81 ? -18.775 6.444 15.921 1.00 90.69 81 SER A CA 1
ATOM 667 C C . SER A 1 81 ? -19.420 6.063 17.255 1.00 90.69 81 SER A C 1
ATOM 669 O O . SER A 1 81 ? -20.360 6.723 17.682 1.00 90.69 81 SER A O 1
ATOM 671 N N . CYS A 1 82 ? -18.871 5.083 17.980 1.00 91.81 82 CYS A N 1
ATOM 672 C CA . CYS A 1 82 ? -19.357 4.714 19.312 1.00 91.81 82 CYS A CA 1
ATOM 673 C C . CYS A 1 82 ? -19.224 5.848 20.342 1.00 91.81 82 CYS A C 1
ATOM 675 O O . CYS A 1 82 ? -20.063 5.965 21.234 1.00 91.81 82 CYS A O 1
ATOM 677 N N . LEU A 1 83 ? -18.159 6.650 20.249 1.00 90.62 83 LEU A N 1
ATOM 678 C CA . LEU A 1 83 ? -17.846 7.719 21.201 1.00 90.62 83 LEU A CA 1
ATOM 679 C C . LEU A 1 83 ? -18.536 9.051 20.870 1.00 90.62 83 LEU A C 1
ATOM 681 O O . LEU A 1 83 ? -18.756 9.854 21.777 1.00 90.62 83 LEU A O 1
ATOM 685 N N . THR A 1 84 ? -18.854 9.304 19.599 1.00 86.44 84 THR A N 1
ATOM 686 C CA . THR A 1 84 ? -19.525 10.534 19.142 1.00 86.44 84 THR A CA 1
ATOM 687 C C . THR A 1 84 ? -21.039 10.403 19.056 1.00 86.44 84 THR A C 1
ATOM 689 O O . THR A 1 84 ? -21.730 11.417 18.959 1.00 86.44 84 THR A O 1
ATOM 692 N N . ASP A 1 85 ? -21.559 9.179 19.102 1.00 74.38 85 ASP A N 1
ATOM 693 C CA . ASP A 1 85 ? -22.985 8.905 19.155 1.00 74.38 85 ASP A CA 1
ATOM 694 C C . ASP A 1 85 ? -23.614 9.563 20.395 1.00 74.38 85 ASP A C 1
ATOM 696 O O . ASP A 1 85 ? -23.391 9.144 21.535 1.00 74.38 85 ASP A O 1
ATOM 700 N N . ALA A 1 86 ? -24.414 10.606 20.157 1.00 68.75 86 ALA A N 1
ATOM 701 C CA . ALA A 1 86 ? -25.076 11.390 21.196 1.00 68.75 86 ALA A CA 1
ATOM 702 C C . ALA A 1 86 ? -25.989 10.532 22.088 1.00 68.75 86 ALA A C 1
ATOM 704 O O . ALA A 1 86 ? -26.194 10.861 23.259 1.00 68.75 86 ALA A O 1
ATOM 705 N N . GLU A 1 87 ? -26.509 9.419 21.563 1.00 73.62 87 GLU A N 1
ATOM 706 C CA . GLU A 1 87 ? -27.328 8.474 22.317 1.00 73.62 87 GLU A CA 1
ATOM 707 C C . GLU A 1 87 ? -26.545 7.258 22.819 1.00 73.62 87 GLU A C 1
ATOM 709 O O . GLU A 1 87 ? -27.103 6.453 23.576 1.00 73.62 87 GLU A O 1
ATOM 714 N N . GLN A 1 88 ? -25.270 7.118 22.445 1.00 82.69 88 GLN A N 1
ATOM 715 C CA . GLN A 1 88 ? -24.409 5.985 22.791 1.00 82.69 88 GLN A CA 1
ATOM 716 C C . GLN A 1 88 ? -25.074 4.633 22.474 1.00 82.69 88 GLN A C 1
ATOM 718 O O . GLN A 1 88 ? -24.964 3.670 23.238 1.00 82.69 88 GLN A O 1
ATOM 723 N N . PHE A 1 89 ? -25.815 4.563 21.370 1.00 85.81 89 PHE A N 1
ATOM 724 C CA . PHE A 1 89 ? -26.552 3.398 20.901 1.00 85.81 89 PHE A CA 1
ATOM 725 C C . PHE A 1 89 ? -25.635 2.186 20.744 1.00 85.81 89 PHE A C 1
ATOM 727 O O . PHE A 1 89 ? -25.897 1.142 21.347 1.00 85.81 89 PHE A O 1
ATOM 734 N N . ASN A 1 90 ? -24.507 2.345 20.048 1.00 88.81 90 ASN A N 1
ATOM 735 C CA . ASN A 1 90 ? -23.541 1.258 19.865 1.00 88.81 90 ASN A CA 1
ATOM 736 C C . ASN A 1 90 ? -22.971 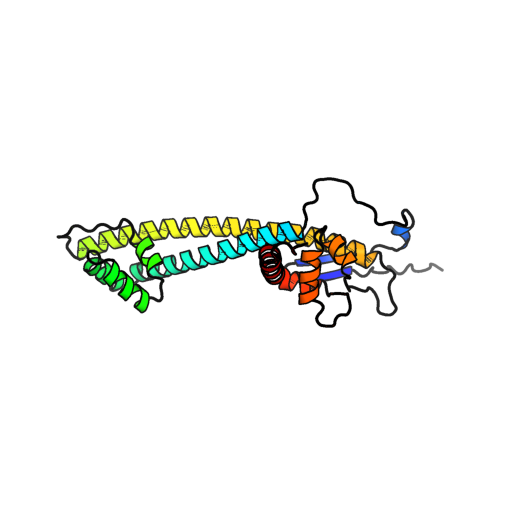0.766 21.206 1.00 88.81 90 ASN A C 1
ATOM 738 O O . ASN A 1 90 ? -22.890 -0.436 21.448 1.00 88.81 90 ASN A O 1
ATOM 742 N N . ILE A 1 91 ? -22.667 1.676 22.136 1.00 91.62 91 ILE A N 1
ATOM 743 C CA . ILE A 1 91 ? -22.195 1.317 23.483 1.00 91.62 91 ILE A CA 1
ATOM 744 C C . ILE A 1 91 ? -23.280 0.574 24.273 1.00 91.62 91 ILE A C 1
ATOM 746 O O . ILE A 1 91 ? -22.981 -0.389 24.977 1.00 91.62 91 ILE A O 1
ATOM 750 N N . LYS A 1 92 ? -24.549 0.974 24.149 1.00 89.38 92 LYS A N 1
ATOM 751 C CA . LYS A 1 92 ? -25.678 0.282 24.788 1.00 89.38 92 LYS A CA 1
ATOM 752 C C . LYS A 1 92 ? -25.888 -1.119 24.214 1.00 89.38 92 LYS A C 1
ATOM 754 O O . LYS A 1 92 ? -26.212 -2.024 24.985 1.00 89.38 92 LYS A O 1
ATOM 759 N N . ILE A 1 93 ? -25.706 -1.309 22.905 1.00 88.56 93 ILE A N 1
ATOM 760 C CA . ILE A 1 93 ? -25.703 -2.641 22.283 1.00 88.56 93 ILE A CA 1
ATOM 761 C C . ILE A 1 93 ? -24.566 -3.472 22.873 1.00 88.56 93 ILE A C 1
ATOM 763 O O . ILE A 1 93 ? -24.819 -4.582 23.337 1.00 88.56 93 ILE A O 1
ATOM 767 N N . ILE A 1 94 ? -23.356 -2.908 22.948 1.00 91.19 94 ILE A N 1
ATOM 768 C CA . ILE A 1 94 ? -22.192 -3.593 23.519 1.00 91.19 94 ILE A CA 1
ATOM 769 C C . ILE A 1 94 ? -22.456 -4.013 24.968 1.00 91.19 94 ILE A C 1
ATOM 771 O O . ILE A 1 94 ? -22.271 -5.175 25.322 1.00 91.19 94 ILE A O 1
ATOM 775 N N . ALA A 1 95 ? -22.965 -3.104 25.799 1.00 90.25 95 ALA A N 1
ATOM 776 C CA . ALA A 1 95 ? -23.262 -3.372 27.205 1.00 90.25 95 ALA A CA 1
ATOM 777 C C . ALA A 1 95 ? -24.253 -4.528 27.399 1.00 90.25 95 ALA A C 1
ATOM 779 O O . ALA A 1 95 ? -24.098 -5.324 28.321 1.00 90.25 95 ALA A O 1
ATOM 780 N N . LYS A 1 96 ? -25.273 -4.625 26.537 1.00 87.56 96 LYS A N 1
ATOM 781 C CA . LYS A 1 96 ? -26.289 -5.685 26.602 1.00 87.56 96 LYS A CA 1
ATOM 782 C C . LYS A 1 96 ? -25.803 -7.003 25.998 1.00 87.56 96 LYS A C 1
ATOM 784 O O . LYS A 1 96 ? -26.210 -8.064 26.462 1.00 87.56 96 LYS A O 1
ATOM 789 N N . GLY A 1 97 ? -24.974 -6.924 24.961 1.00 86.31 97 GLY A N 1
ATOM 790 C CA . GLY A 1 97 ? -24.549 -8.057 24.148 1.00 86.31 97 GLY A CA 1
ATOM 791 C C . GLY A 1 97 ? -23.233 -8.702 24.574 1.00 86.31 97 GLY A C 1
ATOM 792 O O . GLY A 1 97 ? -22.920 -9.771 24.073 1.00 86.31 97 GLY A O 1
ATOM 793 N N . ILE A 1 98 ? -22.461 -8.116 25.498 1.00 84.62 98 ILE A N 1
ATOM 794 C CA . ILE A 1 98 ? -21.100 -8.600 25.801 1.00 84.62 98 ILE A CA 1
ATOM 795 C C . ILE A 1 98 ? -21.046 -10.059 26.290 1.00 84.62 98 ILE A C 1
ATOM 797 O O . ILE A 1 98 ? -20.051 -10.744 26.073 1.00 84.62 98 ILE A O 1
ATOM 801 N N . ASN A 1 99 ? -22.117 -10.546 26.926 1.00 83.19 99 ASN A N 1
ATOM 802 C CA . ASN A 1 99 ? -22.217 -11.930 27.404 1.00 83.19 99 ASN A CA 1
ATOM 803 C C . ASN A 1 99 ? -22.467 -12.938 26.264 1.00 83.19 99 ASN A C 1
ATOM 805 O O . ASN A 1 99 ? -22.238 -14.129 26.450 1.00 83.19 99 ASN A O 1
ATOM 809 N N . ASP A 1 100 ? -22.899 -12.459 25.094 1.00 87.56 100 ASP A N 1
ATOM 810 C CA . ASP A 1 100 ? -22.992 -13.192 23.828 1.00 87.56 100 ASP A CA 1
ATOM 811 C C . ASP A 1 100 ? -22.189 -12.444 22.748 1.00 87.56 100 ASP A C 1
ATOM 813 O O . ASP A 1 100 ? -22.723 -11.787 21.847 1.00 87.56 100 ASP A O 1
ATOM 817 N N . MET A 1 101 ? -20.859 -12.509 22.874 1.00 85.31 101 MET A N 1
ATOM 818 C CA . MET A 1 101 ? -19.947 -11.790 21.983 1.00 85.31 101 MET A CA 1
ATOM 819 C C . MET A 1 101 ? -20.131 -12.148 20.509 1.00 85.31 101 MET A C 1
ATOM 821 O O . MET A 1 101 ? -20.046 -11.264 19.657 1.00 85.31 101 MET A O 1
ATOM 825 N N . ASP A 1 102 ? -20.388 -13.412 20.178 1.00 86.12 102 ASP A N 1
ATOM 826 C CA . ASP A 1 102 ? -20.518 -13.829 18.783 1.00 86.12 102 ASP A CA 1
ATOM 827 C C . ASP A 1 102 ? -21.814 -13.328 18.139 1.00 86.12 102 ASP A C 1
ATOM 829 O O . ASP A 1 102 ? -21.768 -12.861 16.994 1.00 86.12 102 ASP A O 1
ATOM 833 N N . GLY A 1 103 ? -22.943 -13.369 18.854 1.00 86.81 103 GLY A N 1
ATOM 834 C CA . GLY A 1 103 ? -24.210 -12.814 18.373 1.00 86.81 103 GLY A CA 1
ATOM 835 C C . GLY A 1 103 ? -24.134 -11.297 18.196 1.00 86.81 103 GLY A C 1
ATOM 836 O O . GLY A 1 103 ? -24.430 -10.768 17.121 1.00 86.81 103 GLY A O 1
ATOM 837 N N . MET A 1 104 ? -23.631 -10.596 19.215 1.00 90.81 104 MET A N 1
ATOM 838 C CA . MET A 1 104 ? -23.465 -9.141 19.199 1.00 90.81 104 MET A CA 1
ATOM 839 C C . MET A 1 104 ? -22.532 -8.667 18.076 1.00 90.81 104 MET A C 1
ATOM 841 O O . MET A 1 104 ? -22.882 -7.748 17.336 1.00 90.81 104 MET A O 1
ATOM 845 N N . THR A 1 105 ? -21.344 -9.266 17.941 1.00 90.06 105 THR A N 1
ATOM 846 C CA . THR A 1 105 ? -20.371 -8.846 16.914 1.00 90.06 105 THR A CA 1
ATOM 847 C C . THR A 1 105 ? -20.895 -9.091 15.504 1.00 90.06 105 THR A C 1
ATOM 849 O O . THR A 1 105 ? -20.609 -8.297 14.616 1.00 90.06 105 THR A O 1
ATOM 852 N N . SER A 1 106 ? -21.707 -10.131 15.295 1.00 87.62 106 SER A N 1
ATOM 853 C CA . SER A 1 106 ? -22.337 -10.390 13.995 1.00 87.62 106 SER A CA 1
ATOM 854 C C . SER A 1 106 ? -23.377 -9.317 13.641 1.00 87.62 106 SER A C 1
ATOM 856 O O . SER A 1 106 ? -23.383 -8.841 12.509 1.00 87.62 106 SER A O 1
ATOM 858 N N . SER A 1 107 ? -24.197 -8.883 14.608 1.00 86.19 107 SER A N 1
ATOM 859 C CA . SER A 1 107 ? -25.164 -7.788 14.410 1.00 86.19 107 SER A CA 1
ATOM 860 C C . SER A 1 107 ? -24.458 -6.460 14.127 1.00 86.19 107 SER A C 1
ATOM 862 O O . SER A 1 107 ? -24.720 -5.817 13.116 1.00 86.19 107 SER A O 1
ATOM 864 N N . LEU A 1 108 ? -23.500 -6.076 14.977 1.00 88.81 108 LEU A N 1
ATOM 865 C CA . LEU A 1 108 ? -22.774 -4.812 14.826 1.00 88.81 108 LEU A CA 1
ATOM 866 C C . LEU A 1 108 ? -21.958 -4.754 13.530 1.00 88.81 108 LEU A C 1
ATOM 868 O O . LEU A 1 108 ? -21.833 -3.678 12.948 1.00 88.81 108 LEU A O 1
ATOM 872 N N . SER A 1 109 ? -21.420 -5.894 13.086 1.00 89.06 109 SER A N 1
ATOM 873 C CA . SER A 1 109 ? -20.658 -6.010 11.840 1.00 89.06 109 SER A CA 1
ATOM 874 C C . SER A 1 109 ? -21.496 -5.612 10.625 1.00 89.06 109 SER A C 1
ATOM 876 O O . SER A 1 109 ? -21.032 -4.824 9.801 1.00 89.06 109 SER A O 1
ATOM 878 N N . GLN A 1 110 ? -22.739 -6.100 10.551 1.00 84.38 110 GLN A N 1
ATOM 879 C CA . GLN A 1 110 ? -23.668 -5.779 9.465 1.00 84.38 110 GLN A CA 1
ATOM 880 C C . GLN A 1 110 ? -24.093 -4.310 9.503 1.00 84.38 110 GLN A C 1
ATOM 882 O O . GLN A 1 110 ? -24.023 -3.628 8.483 1.00 84.38 110 GLN A O 1
ATOM 887 N N . ASP A 1 111 ? -24.464 -3.811 10.682 1.00 84.62 111 ASP A N 1
ATOM 888 C CA . ASP A 1 111 ? -25.014 -2.460 10.833 1.00 84.62 111 ASP A CA 1
ATOM 889 C C . ASP A 1 111 ? -23.966 -1.358 10.614 1.00 84.62 111 ASP A C 1
ATOM 891 O O . ASP A 1 111 ? -24.298 -0.257 10.178 1.00 84.62 111 ASP A O 1
ATOM 895 N N . ASN A 1 112 ? -22.692 -1.639 10.912 1.00 84.06 112 ASN A N 1
ATOM 896 C CA . ASN A 1 112 ? -21.617 -0.643 10.883 1.00 84.06 112 ASN A CA 1
ATOM 897 C C . ASN A 1 112 ? -20.597 -0.868 9.758 1.00 84.06 112 ASN A C 1
ATOM 899 O O . ASN A 1 112 ? -19.581 -0.174 9.724 1.00 84.06 112 ASN A O 1
ATOM 903 N N . ASN A 1 113 ? -20.848 -1.819 8.850 1.00 85.12 113 ASN A N 1
ATOM 904 C CA . ASN A 1 113 ? -19.951 -2.163 7.742 1.00 85.12 113 ASN A CA 1
ATOM 905 C C . ASN A 1 113 ? -18.486 -2.351 8.196 1.00 85.12 113 ASN A C 1
ATOM 907 O O . ASN A 1 113 ? -17.551 -1.767 7.646 1.00 85.12 113 ASN A O 1
ATOM 911 N N . ILE A 1 114 ? -18.303 -3.141 9.253 1.00 87.62 114 ILE A N 1
ATOM 912 C CA . ILE A 1 114 ? -17.001 -3.465 9.841 1.00 87.62 114 ILE A CA 1
ATOM 913 C C . ILE A 1 114 ? -16.875 -4.978 9.961 1.00 87.62 114 ILE A C 1
ATOM 915 O O . ILE A 1 114 ? -17.835 -5.666 10.302 1.00 87.62 114 ILE A O 1
ATOM 919 N N . GLU A 1 115 ? -15.690 -5.518 9.697 1.00 89.31 115 GLU A N 1
ATOM 920 C CA . GLU A 1 115 ? -15.458 -6.955 9.811 1.00 89.31 115 GLU A CA 1
ATOM 921 C C . GLU A 1 115 ? -15.644 -7.452 11.252 1.00 89.31 115 GLU A C 1
ATOM 923 O O . GLU A 1 115 ? -15.203 -6.826 12.221 1.00 89.31 115 GLU A O 1
ATOM 928 N N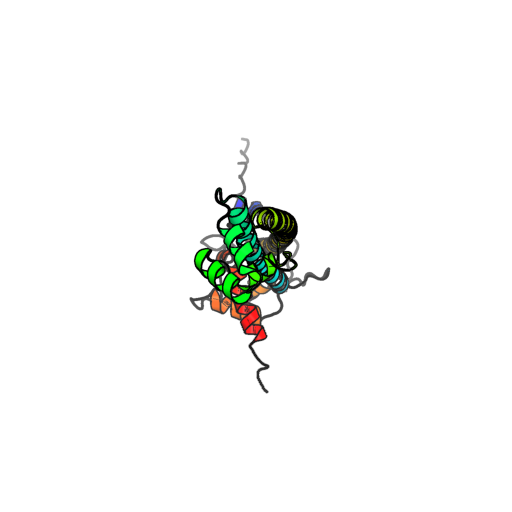 . LYS A 1 116 ? -16.255 -8.633 11.398 1.00 90.44 116 LYS A N 1
ATOM 929 C CA . LYS A 1 116 ? -16.508 -9.261 12.702 1.00 90.44 116 LYS A CA 1
ATOM 930 C C . LYS A 1 116 ? -15.230 -9.424 13.535 1.00 90.44 116 LYS A C 1
ATOM 932 O O . LYS A 1 116 ? -15.247 -9.185 14.741 1.00 90.44 116 LYS A O 1
ATOM 937 N N . GLU A 1 117 ? -14.121 -9.796 12.903 1.00 88.94 117 GLU A N 1
ATOM 938 C CA . GLU A 1 117 ? -12.839 -9.990 13.591 1.00 88.94 117 GLU A CA 1
ATOM 939 C C . GLU A 1 117 ? -12.229 -8.664 14.075 1.00 88.94 117 GLU A C 1
ATOM 941 O O . GLU A 1 117 ? -11.664 -8.610 15.166 1.00 88.94 117 GLU A O 1
ATOM 946 N N . CYS A 1 118 ? -12.443 -7.557 13.354 1.00 90.25 118 CYS A N 1
ATOM 947 C CA . CYS A 1 118 ? -12.088 -6.220 13.840 1.00 90.25 118 CYS A CA 1
ATOM 948 C C . CYS A 1 118 ? -12.866 -5.848 15.101 1.00 90.25 118 CYS A C 1
ATOM 950 O O . CYS A 1 118 ? -12.282 -5.330 16.050 1.00 90.25 118 CYS A O 1
ATOM 952 N N . LEU A 1 119 ? -14.168 -6.143 15.145 1.00 91.88 119 LEU A N 1
ATOM 953 C CA . LEU A 1 119 ? -14.979 -5.903 16.339 1.00 91.88 119 LEU A CA 1
ATOM 954 C C . LEU A 1 119 ? -14.513 -6.742 17.528 1.00 91.88 119 LEU A C 1
ATOM 956 O O . LEU A 1 119 ? -14.414 -6.223 18.639 1.00 91.88 119 LEU A O 1
ATOM 960 N N . LYS A 1 120 ? -14.189 -8.019 17.306 1.00 90.56 120 LYS A N 1
ATOM 961 C CA . LYS A 1 120 ? -13.625 -8.879 18.354 1.00 90.56 120 LYS A CA 1
ATOM 962 C C . LYS A 1 120 ? -12.317 -8.319 18.902 1.00 90.56 120 LYS A C 1
ATOM 964 O O . LYS A 1 120 ? -12.131 -8.315 20.115 1.00 90.56 120 LYS A O 1
ATOM 969 N N . ASP A 1 121 ? -11.442 -7.809 18.041 1.00 91.25 121 ASP A N 1
ATOM 970 C CA . ASP A 1 121 ? -10.185 -7.192 18.466 1.00 91.25 121 ASP A CA 1
ATOM 971 C C . ASP A 1 121 ? -10.399 -5.882 19.246 1.00 91.25 121 ASP A C 1
ATOM 973 O O . ASP A 1 121 ? -9.784 -5.668 20.297 1.00 91.25 121 ASP A O 1
ATOM 977 N N . ILE A 1 122 ? -11.334 -5.035 18.805 1.00 93.56 122 ILE A N 1
ATOM 978 C CA . ILE A 1 122 ? -11.716 -3.806 19.518 1.00 93.56 122 ILE A CA 1
ATOM 979 C C . ILE A 1 122 ? -12.233 -4.142 20.920 1.00 93.56 122 ILE A C 1
ATOM 981 O O . ILE A 1 122 ? -11.814 -3.533 21.906 1.00 93.56 122 ILE A O 1
ATOM 985 N N . LEU A 1 123 ? -13.117 -5.134 21.026 1.00 92.69 123 LEU A N 1
ATOM 986 C CA . LEU A 1 123 ? -13.749 -5.537 22.283 1.00 92.69 123 LEU A CA 1
ATOM 987 C C . LEU A 1 123 ? -12.880 -6.488 23.120 1.00 92.69 123 LEU A C 1
ATOM 989 O O . LEU A 1 123 ? -13.219 -6.784 24.265 1.00 92.69 123 LEU A O 1
ATOM 993 N N . SER A 1 124 ? -11.745 -6.948 22.593 1.00 90.75 124 SER A N 1
ATOM 994 C CA . SER A 1 124 ? -10.850 -7.858 23.306 1.00 90.75 124 SER A CA 1
ATOM 995 C C . SER A 1 124 ? -10.389 -7.252 24.633 1.00 90.75 124 SER A C 1
ATOM 997 O O . SER A 1 124 ? -9.964 -6.098 24.708 1.00 90.75 124 SER A O 1
ATOM 999 N N . GLY A 1 125 ? -10.496 -8.041 25.703 1.00 88.00 125 GLY A N 1
ATOM 1000 C CA . GLY A 1 125 ? -10.139 -7.615 27.058 1.00 88.00 125 GLY A CA 1
ATOM 1001 C C . GLY A 1 125 ? -11.212 -6.800 27.790 1.00 88.00 125 GLY A C 1
ATOM 1002 O O . GLY A 1 125 ? -11.075 -6.611 28.999 1.00 88.00 125 GLY A O 1
ATOM 1003 N N . LEU A 1 126 ? -12.296 -6.383 27.122 1.00 91.81 126 LEU A N 1
ATOM 1004 C CA . LEU A 1 126 ? -13.430 -5.742 27.784 1.00 91.81 126 LEU A CA 1
ATOM 1005 C C . LEU A 1 126 ? -14.120 -6.749 28.713 1.00 91.81 126 LEU A C 1
ATOM 1007 O O . LEU A 1 126 ? -14.554 -7.820 28.289 1.00 91.81 126 LEU A O 1
ATOM 1011 N N . LYS A 1 127 ? -14.242 -6.393 29.992 1.00 83.88 127 LYS A N 1
ATOM 1012 C CA . LYS A 1 127 ? -14.978 -7.176 30.988 1.00 83.88 127 LYS A CA 1
ATOM 1013 C C . LYS A 1 127 ? -15.946 -6.270 31.723 1.00 83.88 127 LYS A C 1
ATOM 1015 O O . LYS A 1 127 ? -15.538 -5.264 32.300 1.00 83.88 127 LYS A O 1
ATOM 1020 N N . LEU A 1 128 ? -17.217 -6.653 31.719 1.00 85.06 128 LEU A N 1
ATOM 1021 C CA . LEU A 1 128 ? -18.252 -5.999 32.507 1.00 85.06 128 LEU A CA 1
ATOM 1022 C C . LEU A 1 128 ? -18.655 -6.908 33.674 1.00 85.06 128 LEU A C 1
ATOM 1024 O O . LEU A 1 128 ? -18.804 -8.115 33.471 1.00 85.06 128 LEU A O 1
ATOM 1028 N N . PRO A 1 129 ? -18.837 -6.362 34.888 1.00 80.75 129 PRO A N 1
ATOM 1029 C CA . PRO A 1 129 ? -19.497 -7.088 35.966 1.00 80.75 129 PRO A CA 1
ATOM 1030 C C . PRO A 1 129 ? -20.893 -7.547 35.528 1.00 80.75 129 PRO A C 1
ATOM 1032 O O . PRO A 1 129 ? -21.619 -6.798 34.873 1.00 80.75 129 PRO A O 1
ATOM 1035 N N . SER A 1 130 ? -21.287 -8.763 35.906 1.00 75.38 130 SER A N 1
ATOM 1036 C CA . SER A 1 130 ? -22.580 -9.363 35.535 1.00 75.38 130 SER A CA 1
ATOM 1037 C C . SER A 1 130 ? -23.800 -8.582 36.042 1.00 75.38 130 SER A C 1
ATOM 1039 O O . SER A 1 130 ? -24.895 -8.734 35.510 1.00 75.38 130 SER A O 1
ATOM 1041 N N . ASP A 1 131 ? -23.615 -7.750 37.063 1.00 81.50 131 ASP A N 1
ATOM 1042 C CA . ASP A 1 131 ? -24.614 -6.899 37.712 1.00 81.50 131 ASP A CA 1
ATOM 1043 C C . ASP A 1 131 ? -24.390 -5.397 37.446 1.00 81.50 131 ASP A C 1
ATOM 1045 O O . ASP A 1 131 ? -25.033 -4.548 38.071 1.00 81.50 131 ASP A O 1
ATOM 1049 N N . ALA A 1 132 ? -23.490 -5.046 36.519 1.00 81.25 132 ALA A N 1
ATOM 1050 C CA . ALA A 1 132 ? -23.189 -3.656 36.210 1.00 81.25 132 ALA A CA 1
ATOM 1051 C C . ALA A 1 132 ? -24.439 -2.916 35.720 1.00 81.25 132 ALA A C 1
ATOM 1053 O O . ALA A 1 132 ? -25.097 -3.308 34.752 1.00 81.25 132 ALA A O 1
ATOM 1054 N N . LYS A 1 133 ? -24.745 -1.782 36.358 1.00 88.69 133 LYS A N 1
ATOM 1055 C CA . LYS A 1 133 ? -25.774 -0.869 35.855 1.00 88.69 133 LYS A CA 1
ATOM 1056 C C . LYS A 1 133 ? -25.349 -0.351 34.487 1.00 88.69 133 LYS A C 1
ATOM 1058 O O . LYS A 1 133 ? -24.173 -0.070 34.266 1.00 88.69 133 LYS A O 1
ATOM 1063 N N . LEU A 1 134 ? -26.319 -0.123 33.602 1.00 86.50 134 LEU A N 1
ATOM 1064 C CA . LEU A 1 134 ? -26.058 0.374 32.246 1.00 86.50 134 LEU A CA 1
ATOM 1065 C C . LEU A 1 134 ? -25.181 1.637 32.238 1.00 86.50 134 LEU A C 1
ATOM 1067 O O . LEU A 1 134 ? -24.302 1.761 31.398 1.00 86.50 134 LEU A O 1
ATOM 1071 N N . VAL A 1 135 ? -25.385 2.548 33.193 1.00 86.62 135 VAL A N 1
ATOM 1072 C CA . VAL A 1 135 ? -24.595 3.785 33.321 1.00 86.62 135 VAL A CA 1
ATOM 1073 C C . VAL A 1 135 ? -23.118 3.499 33.618 1.00 86.62 135 VAL A C 1
ATOM 1075 O O . VAL A 1 135 ? -22.243 4.178 33.084 1.00 86.62 135 VAL A O 1
ATOM 1078 N N . ASP A 1 136 ? -22.827 2.495 34.444 1.00 88.19 136 ASP A N 1
ATOM 1079 C CA . ASP A 1 136 ? -21.454 2.110 34.779 1.00 88.19 136 ASP A CA 1
ATOM 1080 C C . ASP A 1 136 ? -20.824 1.308 33.635 1.00 88.19 136 ASP A C 1
ATOM 1082 O O . ASP A 1 136 ? -19.679 1.562 33.267 1.00 88.19 136 ASP A O 1
ATOM 1086 N N . ALA A 1 137 ? -21.598 0.425 32.995 1.00 90.75 137 ALA A N 1
ATOM 1087 C CA . ALA A 1 137 ? -21.181 -0.294 31.793 1.00 90.75 137 ALA A CA 1
ATOM 1088 C C . ALA A 1 137 ? -20.797 0.666 30.660 1.00 90.75 137 ALA A C 1
ATOM 1090 O O . ALA A 1 137 ? -19.735 0.513 30.064 1.00 90.75 137 ALA A O 1
ATOM 1091 N N . VAL A 1 138 ? -21.612 1.696 30.417 1.00 90.81 138 VAL A N 1
ATOM 1092 C CA . VAL A 1 138 ? -21.324 2.764 29.452 1.00 90.81 138 VAL A CA 1
ATOM 1093 C C . VAL A 1 138 ? -19.968 3.403 29.741 1.00 90.81 138 VAL A C 1
ATOM 1095 O O . VAL A 1 138 ? -19.144 3.492 28.840 1.00 90.81 138 VAL A O 1
ATOM 1098 N N . LYS A 1 139 ? -19.694 3.798 30.991 1.00 90.50 139 LYS A N 1
ATOM 1099 C CA . LYS A 1 139 ? -18.408 4.418 31.355 1.00 90.50 139 LYS A CA 1
ATOM 1100 C C . LYS A 1 139 ? -17.227 3.484 31.105 1.00 90.50 139 LYS A C 1
ATOM 1102 O O . LYS A 1 139 ? -16.217 3.924 30.560 1.00 90.50 139 LYS A O 1
ATOM 1107 N N . VAL A 1 140 ? -17.351 2.215 31.495 1.00 92.94 140 VAL A N 1
ATOM 1108 C CA . VAL A 1 140 ? -16.290 1.211 31.319 1.00 92.94 140 VAL A CA 1
ATOM 1109 C C . VAL A 1 140 ? -16.022 0.958 29.837 1.00 92.94 140 VAL A C 1
ATOM 1111 O O . VAL A 1 140 ? -14.865 0.967 29.423 1.00 92.94 140 VAL A O 1
ATOM 1114 N N . ILE A 1 141 ? -17.072 0.797 29.028 1.00 94.50 141 ILE A N 1
ATOM 1115 C CA . ILE A 1 141 ? -16.943 0.622 27.577 1.00 94.50 141 ILE A CA 1
ATOM 1116 C C . ILE A 1 141 ? -16.318 1.867 26.952 1.00 94.50 141 ILE A C 1
ATOM 1118 O O . ILE A 1 141 ? -15.357 1.736 26.204 1.00 94.50 141 ILE A O 1
ATOM 1122 N N . SER A 1 142 ? -16.798 3.071 27.276 1.00 93.69 142 SER A N 1
ATOM 1123 C CA . SER A 1 142 ? -16.221 4.311 26.749 1.00 93.69 142 SER A CA 1
ATOM 1124 C C . SER A 1 142 ? -14.734 4.421 27.074 1.00 93.69 142 SER A C 1
ATOM 1126 O O . SER A 1 142 ? -13.942 4.733 26.193 1.00 93.69 142 SER A O 1
ATOM 1128 N N . TYR A 1 143 ? -14.335 4.123 28.313 1.00 94.19 143 TYR A N 1
ATOM 1129 C CA . TYR A 1 143 ? -12.928 4.149 28.712 1.00 94.19 143 TYR A CA 1
ATOM 1130 C C . TYR A 1 143 ? -12.090 3.112 27.950 1.00 94.19 143 TYR A C 1
ATOM 1132 O O . TYR A 1 143 ? -11.014 3.429 27.446 1.00 94.19 143 TYR A O 1
ATOM 1140 N N . HIS A 1 144 ? -12.607 1.890 27.804 1.00 95.69 144 HIS A N 1
ATOM 1141 C CA . HIS A 1 144 ? -11.978 0.836 27.005 1.00 95.69 144 HIS A CA 1
ATOM 1142 C C . HIS A 1 144 ? -11.780 1.264 25.547 1.00 95.69 144 HIS A C 1
ATOM 1144 O O . HIS A 1 144 ? -10.687 1.125 24.999 1.00 95.69 144 HIS A O 1
ATOM 1150 N N . LEU A 1 145 ? -12.819 1.834 24.937 1.00 95.62 145 LEU A N 1
ATOM 1151 C CA . LEU A 1 145 ? -12.799 2.317 23.561 1.00 95.62 145 LEU A CA 1
ATOM 1152 C C . LEU A 1 145 ? -11.835 3.493 23.376 1.00 95.62 145 LEU A C 1
ATOM 1154 O O . LEU A 1 145 ? -11.104 3.509 22.393 1.00 95.62 145 LEU A O 1
ATOM 1158 N N . ILE A 1 146 ? -11.770 4.436 24.320 1.00 95.44 146 ILE A N 1
ATOM 1159 C CA . ILE A 1 146 ? -10.794 5.537 24.288 1.00 95.44 146 ILE A CA 1
ATOM 1160 C C . ILE A 1 146 ? -9.366 4.985 24.306 1.00 95.44 146 ILE A C 1
ATOM 1162 O O . ILE A 1 146 ? -8.558 5.372 23.467 1.00 95.44 146 ILE A O 1
ATOM 1166 N N . ASN A 1 147 ? -9.064 4.039 25.199 1.00 95.81 147 ASN A N 1
ATOM 1167 C CA . ASN A 1 147 ? -7.733 3.433 25.253 1.00 95.81 147 ASN A CA 1
ATOM 1168 C C . ASN A 1 147 ? -7.399 2.697 23.948 1.00 95.81 147 ASN A C 1
ATOM 1170 O O . ASN A 1 147 ? -6.317 2.884 23.395 1.00 95.81 147 ASN A O 1
ATOM 1174 N N . LYS A 1 148 ? -8.334 1.894 23.419 1.00 95.88 148 LYS A N 1
ATOM 1175 C CA . LYS A 1 148 ? -8.171 1.210 22.126 1.00 95.88 148 LYS A CA 1
ATOM 1176 C C . LYS A 1 148 ? -7.954 2.195 20.979 1.00 95.88 148 LYS A C 1
ATOM 1178 O O . LYS A 1 148 ? -7.100 1.943 20.135 1.00 95.88 148 LYS A O 1
ATOM 1183 N N . LEU A 1 149 ? -8.678 3.314 20.966 1.00 96.31 149 LEU A N 1
ATOM 1184 C CA . LEU A 1 149 ? -8.507 4.372 19.974 1.00 96.31 149 LEU A CA 1
ATOM 1185 C C . LEU A 1 149 ? -7.098 4.960 20.029 1.00 96.31 149 LEU A C 1
ATOM 1187 O O . LEU A 1 149 ? -6.472 5.096 18.985 1.00 96.31 149 LEU A O 1
ATOM 1191 N N . SER A 1 150 ? -6.587 5.262 21.226 1.00 95.75 150 SER A N 1
ATOM 1192 C CA . SER A 1 150 ? -5.231 5.790 21.392 1.00 95.75 150 SER A CA 1
ATOM 1193 C C . SER A 1 150 ? -4.159 4.820 20.889 1.00 95.75 150 SER A C 1
ATOM 1195 O O . SER A 1 150 ? -3.243 5.256 20.199 1.00 95.75 150 SER A O 1
ATOM 1197 N N . TYR A 1 151 ? -4.290 3.517 21.166 1.00 95.38 151 TYR A N 1
ATOM 1198 C CA . TYR A 1 151 ? -3.374 2.508 20.618 1.00 95.38 151 TYR A CA 1
ATOM 1199 C C . TYR A 1 151 ? -3.440 2.439 19.090 1.00 95.38 151 TYR A C 1
ATOM 1201 O O . TYR A 1 151 ? -2.412 2.517 18.433 1.00 95.38 151 TYR A O 1
ATOM 1209 N N . ILE A 1 152 ? -4.646 2.384 18.517 1.00 95.25 152 ILE A N 1
ATOM 1210 C CA . ILE A 1 152 ? -4.832 2.353 17.058 1.00 95.25 152 ILE A CA 1
ATOM 1211 C C . ILE A 1 152 ? -4.231 3.593 16.391 1.00 95.25 152 ILE A C 1
ATOM 1213 O O . ILE A 1 152 ? -3.635 3.488 15.326 1.00 95.25 152 ILE A O 1
ATOM 1217 N N . GLN A 1 153 ? -4.390 4.772 16.993 1.00 94.81 153 GLN A N 1
ATOM 1218 C CA . GLN A 1 153 ? -3.830 6.010 16.453 1.00 94.81 153 GLN A CA 1
ATOM 1219 C C . GLN A 1 153 ? -2.302 6.004 16.476 1.00 94.81 153 GLN A C 1
ATOM 1221 O O . GLN A 1 153 ? -1.696 6.393 15.483 1.00 94.81 153 GLN A O 1
ATOM 1226 N N . HIS A 1 154 ? -1.696 5.499 17.552 1.00 96.06 154 HIS A N 1
ATOM 1227 C CA . HIS A 1 154 ? -0.250 5.306 17.622 1.00 96.06 154 HIS A CA 1
ATOM 1228 C C . HIS A 1 154 ? 0.244 4.316 16.557 1.00 96.06 154 HIS A C 1
ATOM 1230 O O . HIS A 1 154 ? 1.181 4.621 15.825 1.00 96.06 154 HIS A O 1
ATOM 1236 N N . ASP A 1 155 ? -0.421 3.167 16.408 1.00 94.69 155 ASP A N 1
ATOM 1237 C CA . ASP A 1 155 ? -0.065 2.170 15.392 1.00 94.69 155 ASP A CA 1
ATOM 1238 C C . ASP A 1 155 ? -0.184 2.750 13.971 1.00 94.69 155 ASP A C 1
ATOM 1240 O O . ASP A 1 155 ? 0.677 2.517 13.128 1.00 94.69 155 ASP A O 1
ATOM 1244 N N . ILE A 1 156 ? -1.220 3.554 13.696 1.00 94.25 156 ILE A N 1
ATOM 1245 C CA . ILE A 1 156 ? -1.364 4.255 12.410 1.00 94.25 156 ILE A CA 1
ATOM 1246 C C . ILE A 1 156 ? -0.190 5.212 12.176 1.00 94.25 156 ILE A C 1
ATOM 1248 O O . ILE A 1 156 ? 0.335 5.253 11.066 1.00 94.25 156 ILE A O 1
ATOM 1252 N N . GLU A 1 157 ? 0.216 5.990 13.180 1.00 94.38 157 GLU A N 1
ATOM 1253 C CA . GLU A 1 157 ? 1.352 6.910 13.053 1.00 94.38 157 GLU A CA 1
ATOM 1254 C C . GLU A 1 157 ? 2.659 6.169 12.749 1.00 94.38 157 GLU A C 1
ATOM 1256 O O . GLU A 1 157 ? 3.418 6.606 11.882 1.00 94.38 157 GLU A O 1
ATOM 1261 N N . ASP A 1 158 ? 2.908 5.037 13.407 1.00 94.00 158 ASP A N 1
ATOM 1262 C CA . ASP A 1 158 ? 4.097 4.222 13.157 1.00 94.00 158 ASP A CA 1
ATOM 1263 C C . ASP A 1 158 ? 4.086 3.604 11.753 1.00 94.00 158 ASP A C 1
ATOM 1265 O O . ASP A 1 158 ? 5.090 3.677 11.041 1.00 94.00 158 ASP A O 1
ATOM 1269 N N . LEU A 1 159 ? 2.942 3.079 11.302 1.00 93.06 159 LEU A N 1
ATOM 1270 C CA . LEU A 1 159 ? 2.806 2.539 9.946 1.00 93.06 159 LEU A CA 1
ATOM 1271 C C . LEU A 1 159 ? 2.954 3.618 8.871 1.00 93.06 159 LEU A C 1
ATOM 1273 O O . LEU A 1 159 ? 3.511 3.340 7.813 1.00 93.06 159 LEU A O 1
ATOM 1277 N N . LEU A 1 160 ? 2.489 4.846 9.121 1.00 90.50 160 LEU A N 1
ATOM 1278 C CA . LEU A 1 160 ? 2.687 5.966 8.195 1.00 90.50 160 LEU A CA 1
ATOM 1279 C C . LEU A 1 160 ? 4.166 6.361 8.091 1.00 90.50 160 LEU A C 1
ATOM 1281 O O . LEU A 1 160 ? 4.640 6.648 6.996 1.00 90.50 160 LEU A O 1
ATOM 1285 N N . ARG A 1 161 ? 4.928 6.301 9.190 1.00 91.69 161 ARG A N 1
ATOM 1286 C CA . ARG A 1 161 ? 6.389 6.503 9.140 1.00 91.69 161 ARG A CA 1
ATOM 1287 C C . ARG A 1 161 ? 7.093 5.394 8.357 1.00 91.69 161 ARG A C 1
ATOM 1289 O O . ARG A 1 161 ? 8.025 5.673 7.605 1.00 91.69 161 ARG A O 1
ATOM 1296 N N . GLU A 1 162 ? 6.668 4.141 8.524 1.00 90.44 162 GLU A N 1
ATOM 1297 C CA . GLU A 1 162 ? 7.190 3.018 7.732 1.00 90.44 162 GLU A CA 1
ATOM 1298 C C . GLU A 1 162 ? 6.833 3.183 6.245 1.00 90.44 162 GLU A C 1
ATOM 1300 O O . GLU A 1 162 ? 7.677 2.958 5.377 1.00 90.44 162 GLU A O 1
ATOM 1305 N N . TYR A 1 163 ? 5.621 3.658 5.949 1.00 88.00 163 TYR A N 1
ATOM 1306 C CA . TYR A 1 163 ? 5.165 3.962 4.594 1.00 88.00 163 TYR A CA 1
ATOM 1307 C C . TYR A 1 163 ? 6.044 5.028 3.929 1.00 88.00 163 TYR A C 1
ATOM 1309 O O . TYR A 1 163 ? 6.511 4.822 2.809 1.00 88.00 163 TYR A O 1
ATOM 1317 N N . ASP A 1 164 ? 6.348 6.120 4.636 1.00 86.56 164 ASP A N 1
ATOM 1318 C CA . ASP A 1 164 ? 7.256 7.166 4.150 1.00 86.56 164 ASP A CA 1
ATOM 1319 C C . ASP A 1 164 ? 8.660 6.609 3.859 1.00 86.56 164 ASP A C 1
ATOM 1321 O O . ASP A 1 164 ? 9.283 6.969 2.859 1.00 86.56 164 ASP A O 1
ATOM 1325 N N . SER A 1 165 ? 9.155 5.689 4.693 1.00 88.62 165 SER A N 1
ATOM 1326 C CA . SER A 1 165 ? 10.440 5.011 4.474 1.00 88.62 165 SER A CA 1
ATOM 1327 C C . SER A 1 165 ? 10.447 4.199 3.173 1.00 88.62 165 SER A C 1
ATOM 1329 O O . SER A 1 165 ? 11.362 4.341 2.360 1.00 88.62 165 SER A O 1
ATOM 1331 N N . PHE A 1 166 ? 9.407 3.395 2.924 1.00 87.88 166 PHE A N 1
ATOM 1332 C CA . PHE A 1 166 ? 9.272 2.655 1.665 1.00 87.88 166 PHE A CA 1
ATOM 1333 C C . PHE A 1 166 ? 9.093 3.578 0.456 1.00 87.88 166 PHE A C 1
ATOM 1335 O O . PHE A 1 166 ? 9.644 3.309 -0.615 1.00 87.88 166 PHE A O 1
ATOM 1342 N N . HIS A 1 167 ? 8.362 4.682 0.610 1.00 85.56 167 HIS A N 1
ATOM 1343 C CA . HIS A 1 167 ? 8.199 5.666 -0.454 1.00 85.56 167 HIS A CA 1
ATOM 1344 C C . HIS A 1 167 ? 9.541 6.305 -0.835 1.00 85.56 167 HIS A C 1
ATOM 1346 O O . HIS A 1 167 ? 9.898 6.332 -2.012 1.00 85.56 167 HIS A O 1
ATOM 1352 N N . ASN A 1 168 ? 10.334 6.724 0.153 1.00 86.19 168 ASN A N 1
ATOM 1353 C CA . ASN A 1 168 ? 11.676 7.260 -0.077 1.00 86.19 168 ASN A CA 1
ATOM 1354 C C . ASN A 1 168 ? 12.604 6.216 -0.715 1.00 86.19 168 ASN A C 1
ATOM 1356 O O . ASN A 1 168 ? 13.294 6.522 -1.683 1.00 86.19 168 ASN A O 1
ATOM 1360 N N . ALA A 1 169 ? 12.551 4.960 -0.262 1.00 88.56 169 ALA A N 1
ATOM 1361 C CA . ALA A 1 169 ? 13.308 3.876 -0.887 1.00 88.56 169 ALA A CA 1
ATOM 1362 C C . ALA A 1 169 ? 12.915 3.666 -2.361 1.00 88.56 169 ALA A C 1
ATOM 1364 O O . ALA A 1 169 ? 13.780 3.415 -3.200 1.00 88.56 169 ALA A O 1
ATOM 1365 N N . THR A 1 170 ? 11.626 3.805 -2.691 1.00 87.06 170 THR A N 1
ATOM 1366 C CA . THR A 1 170 ? 11.131 3.750 -4.077 1.00 87.06 170 THR A CA 1
ATOM 1367 C C . THR A 1 170 ? 11.763 4.860 -4.918 1.00 87.06 170 THR A C 1
ATOM 1369 O O . THR A 1 170 ? 12.263 4.591 -6.011 1.00 87.06 170 THR A O 1
ATOM 1372 N N . ILE A 1 171 ? 11.785 6.094 -4.399 1.00 87.00 171 ILE A N 1
ATOM 1373 C CA . ILE A 1 171 ? 12.394 7.254 -5.064 1.00 87.00 171 ILE A CA 1
ATOM 1374 C C . ILE A 1 171 ? 13.878 6.995 -5.330 1.00 87.00 171 ILE A C 1
ATOM 1376 O O . ILE A 1 171 ? 14.306 7.097 -6.479 1.00 87.00 171 ILE A O 1
ATOM 1380 N N . ASP A 1 172 ? 14.637 6.582 -4.313 1.00 86.56 172 ASP A N 1
ATOM 1381 C CA . ASP A 1 172 ? 16.076 6.328 -4.434 1.00 86.56 172 ASP A CA 1
ATOM 1382 C C . ASP A 1 172 ? 16.388 5.273 -5.507 1.00 86.56 172 ASP A C 1
ATOM 1384 O O . ASP A 1 172 ? 17.349 5.400 -6.275 1.00 86.56 172 ASP A O 1
ATOM 1388 N N . ILE A 1 173 ? 15.581 4.210 -5.588 1.00 88.94 173 ILE A N 1
ATOM 1389 C CA . ILE A 1 173 ? 15.766 3.172 -6.607 1.00 88.94 173 ILE A CA 1
ATOM 1390 C C . ILE A 1 173 ? 15.468 3.735 -8.002 1.00 88.94 173 ILE A C 1
ATOM 1392 O O . ILE A 1 173 ? 16.285 3.570 -8.913 1.00 88.94 173 ILE A O 1
ATOM 1396 N N . TYR A 1 174 ? 14.359 4.462 -8.172 1.00 89.19 174 TYR A N 1
ATOM 1397 C CA . TYR A 1 174 ? 14.027 5.076 -9.459 1.00 89.19 174 TYR A CA 1
ATOM 1398 C C . TYR A 1 174 ? 15.043 6.111 -9.908 1.00 89.19 174 TYR A C 1
ATOM 1400 O O . TYR A 1 174 ? 15.359 6.158 -11.091 1.00 89.19 174 TYR A O 1
ATOM 1408 N N . GLU A 1 175 ? 15.586 6.929 -9.013 1.00 86.94 175 GLU A N 1
ATOM 1409 C CA . GLU A 1 175 ? 16.610 7.903 -9.385 1.00 86.94 175 GLU A CA 1
ATOM 1410 C C . GLU A 1 175 ? 17.866 7.225 -9.942 1.00 86.94 175 GLU A C 1
ATOM 1412 O O . GLU A 1 175 ? 18.413 7.666 -10.960 1.00 86.94 175 GLU A O 1
ATOM 1417 N N . ASN A 1 176 ? 18.277 6.103 -9.347 1.00 87.50 176 ASN A N 1
ATOM 1418 C CA . ASN A 1 176 ? 19.398 5.312 -9.846 1.00 87.50 176 ASN A CA 1
ATOM 1419 C C . ASN A 1 176 ? 19.112 4.710 -11.228 1.00 87.50 176 ASN A C 1
ATOM 1421 O O . ASN A 1 176 ? 19.957 4.809 -12.125 1.00 87.50 176 ASN A O 1
ATOM 1425 N N . MET A 1 177 ? 17.924 4.136 -11.430 1.00 90.06 177 MET A N 1
ATOM 1426 C CA . MET A 1 177 ? 17.519 3.592 -12.730 1.00 90.06 177 MET A CA 1
ATOM 1427 C C . MET A 1 177 ? 17.400 4.702 -13.786 1.00 90.06 177 MET A C 1
ATOM 1429 O O . MET A 1 177 ? 17.985 4.604 -14.863 1.00 90.06 177 MET A O 1
ATOM 1433 N N . ARG A 1 178 ? 16.743 5.823 -13.467 1.00 88.81 178 ARG A N 1
ATOM 1434 C CA . ARG A 1 178 ? 16.600 6.986 -14.361 1.00 88.81 178 ARG A CA 1
ATOM 1435 C C . ARG A 1 178 ? 17.941 7.553 -14.785 1.00 88.81 178 ARG A C 1
ATOM 1437 O O . ARG A 1 178 ? 18.115 7.905 -15.948 1.00 88.81 178 ARG A O 1
ATOM 1444 N N . LYS A 1 179 ? 18.913 7.629 -13.874 1.00 87.19 179 LYS A N 1
ATOM 1445 C CA . LYS A 1 179 ? 20.268 8.073 -14.216 1.00 87.19 179 LYS A CA 1
ATOM 1446 C C . LYS A 1 179 ? 20.883 7.192 -15.304 1.00 87.19 179 LYS A C 1
ATOM 1448 O O . LYS A 1 179 ? 21.387 7.737 -16.285 1.00 87.19 179 LYS A O 1
ATOM 1453 N N . ARG A 1 180 ? 20.780 5.864 -15.170 1.00 89.38 180 ARG A N 1
ATOM 1454 C CA . ARG A 1 180 ? 21.256 4.899 -16.178 1.00 89.38 180 ARG A CA 1
ATOM 1455 C C . ARG A 1 180 ? 20.476 5.011 -17.484 1.00 89.38 180 ARG A C 1
ATOM 1457 O O . ARG A 1 180 ? 21.091 4.991 -18.543 1.00 89.38 180 ARG A O 1
ATOM 1464 N N . PHE A 1 181 ? 19.157 5.197 -17.418 1.00 90.38 181 PHE A N 1
ATOM 1465 C CA . PHE A 1 181 ? 18.316 5.446 -18.591 1.00 90.38 181 PHE A CA 1
ATOM 1466 C C . PHE A 1 181 ? 18.767 6.694 -19.355 1.00 90.38 181 PHE A C 1
ATOM 1468 O O . PHE A 1 181 ? 18.960 6.634 -20.567 1.00 90.38 181 PHE A O 1
ATOM 1475 N N . PHE A 1 182 ? 19.010 7.811 -18.666 1.00 87.00 182 PHE A N 1
ATOM 1476 C CA . PHE A 1 182 ? 19.504 9.028 -19.308 1.00 87.00 182 PHE A CA 1
ATOM 1477 C C . PHE A 1 182 ? 20.926 8.881 -19.844 1.00 87.00 182 PHE A C 1
ATOM 1479 O O . PHE A 1 182 ? 21.202 9.339 -20.945 1.00 87.00 182 PHE A O 1
ATOM 1486 N N . ASP A 1 183 ? 21.833 8.251 -19.097 1.00 84.88 183 ASP A N 1
ATOM 1487 C CA . ASP A 1 183 ? 23.201 8.008 -19.575 1.00 84.88 183 ASP A CA 1
ATOM 1488 C C . ASP A 1 183 ? 23.193 7.151 -20.856 1.00 84.88 183 ASP A C 1
ATOM 1490 O O . ASP A 1 183 ? 23.896 7.449 -21.824 1.00 84.88 183 ASP A O 1
ATOM 1494 N N . LEU A 1 184 ? 22.339 6.127 -20.896 1.00 86.88 184 LEU A N 1
ATOM 1495 C CA . LEU A 1 184 ? 22.179 5.240 -22.043 1.00 86.88 184 LEU A CA 1
ATOM 1496 C C . LEU A 1 184 ? 21.496 5.931 -23.231 1.00 86.88 184 LEU A C 1
ATOM 1498 O O . LEU A 1 184 ? 21.986 5.837 -24.349 1.00 86.88 184 LEU A O 1
ATOM 1502 N N . THR A 1 185 ? 20.404 6.663 -23.017 1.00 84.62 185 THR A N 1
ATOM 1503 C CA . THR A 1 185 ? 19.687 7.353 -24.107 1.00 84.62 185 THR A CA 1
ATOM 1504 C C . THR A 1 185 ? 20.493 8.510 -24.695 1.00 84.62 185 THR A C 1
ATOM 1506 O O . THR A 1 185 ? 20.477 8.701 -25.908 1.00 84.62 185 THR A O 1
ATOM 1509 N N . LEU A 1 186 ? 21.257 9.239 -23.875 1.00 83.38 186 LEU A N 1
ATOM 1510 C CA . LEU A 1 186 ? 22.080 10.366 -24.335 1.00 83.38 186 LEU A CA 1
ATOM 1511 C C . LEU A 1 186 ? 23.388 9.951 -25.006 1.00 83.38 186 LEU A C 1
ATOM 1513 O O . LEU A 1 186 ? 23.953 10.742 -25.754 1.00 83.38 186 LEU A O 1
ATOM 1517 N N . SER A 1 187 ? 23.881 8.742 -24.739 1.00 81.94 187 SER A N 1
ATOM 1518 C CA . SER A 1 187 ? 25.067 8.213 -25.425 1.00 81.94 187 SER A CA 1
ATOM 1519 C C . SER A 1 187 ? 24.762 7.685 -26.828 1.00 81.94 187 SER A C 1
ATOM 1521 O O . SER A 1 187 ? 25.682 7.469 -27.615 1.00 81.94 187 SER A O 1
ATOM 1523 N N . ARG A 1 188 ? 23.483 7.492 -27.175 1.00 82.00 188 ARG A N 1
ATOM 1524 C CA . ARG A 1 188 ? 23.080 7.010 -28.497 1.00 82.00 188 ARG A CA 1
ATOM 1525 C C . ARG A 1 188 ? 23.171 8.112 -29.554 1.00 82.00 188 ARG A C 1
ATOM 1527 O O . ARG A 1 188 ? 22.836 9.266 -29.274 1.00 82.00 188 ARG A O 1
ATOM 1534 N N . PRO A 1 189 ? 23.540 7.767 -30.801 1.00 80.56 189 PRO A N 1
ATOM 1535 C CA . PRO A 1 189 ? 23.413 8.684 -31.922 1.00 80.56 189 PRO A CA 1
ATOM 1536 C C . PRO A 1 189 ? 21.961 9.144 -32.077 1.00 80.56 189 PRO A C 1
ATOM 1538 O O . PRO A 1 189 ? 21.035 8.334 -32.042 1.00 80.56 189 PRO A O 1
ATOM 1541 N N . LYS A 1 190 ? 21.763 10.447 -32.278 1.00 82.38 190 LYS A N 1
ATOM 1542 C CA . LYS A 1 190 ? 20.438 11.005 -32.560 1.00 82.38 190 LYS A CA 1
ATOM 1543 C C . LYS A 1 190 ? 19.979 10.557 -33.947 1.00 82.38 190 LYS A C 1
ATOM 1545 O O . LYS A 1 190 ? 20.728 10.693 -34.915 1.00 82.38 190 LYS A O 1
ATOM 1550 N N . GLY A 1 191 ? 18.752 10.052 -34.034 1.00 76.12 191 GLY A N 1
ATOM 1551 C CA . GLY A 1 191 ? 18.105 9.748 -35.307 1.00 76.12 191 GLY A CA 1
ATOM 1552 C C . GLY A 1 191 ? 17.513 10.998 -35.960 1.00 76.12 191 GLY A C 1
ATOM 1553 O O . GLY A 1 191 ? 17.541 12.092 -35.394 1.00 76.12 191 GLY A O 1
ATOM 1554 N N . GLU A 1 192 ? 16.902 10.830 -37.134 1.00 79.88 192 GLU A N 1
ATOM 1555 C CA . GLU A 1 192 ? 16.227 11.920 -37.863 1.00 79.88 192 GLU A CA 1
ATOM 1556 C C . GLU A 1 192 ? 15.099 12.587 -37.053 1.00 79.88 192 GLU A C 1
ATOM 1558 O O . GLU A 1 192 ? 14.793 13.761 -37.254 1.00 79.88 192 GLU A O 1
ATOM 1563 N N . HIS A 1 193 ? 14.510 11.856 -36.102 1.00 76.00 193 HIS A N 1
ATOM 1564 C CA . HIS A 1 193 ? 13.436 12.326 -35.223 1.00 76.00 193 HIS A CA 1
ATOM 1565 C C . HIS A 1 193 ? 13.908 12.711 -33.809 1.00 76.00 193 HIS A C 1
ATOM 1567 O O . HIS A 1 193 ? 13.081 12.992 -32.945 1.00 76.00 193 HIS A O 1
ATOM 1573 N N . GLY A 1 194 ? 15.223 12.763 -33.567 1.00 80.38 194 GLY A N 1
ATOM 1574 C CA . GLY A 1 194 ? 15.805 13.124 -32.273 1.00 80.38 194 GLY A CA 1
ATOM 1575 C C . GLY A 1 194 ? 16.282 11.924 -31.449 1.00 80.38 194 GLY A C 1
ATOM 1576 O O . GLY A 1 194 ? 16.789 10.945 -31.997 1.00 80.38 194 GLY A O 1
ATOM 1577 N N . ILE A 1 195 ? 16.197 12.049 -30.120 1.00 79.50 195 ILE A N 1
ATOM 1578 C CA . ILE A 1 195 ? 16.623 11.011 -29.167 1.00 79.50 195 ILE A CA 1
ATOM 1579 C C . ILE A 1 195 ? 15.562 9.910 -29.125 1.00 79.50 195 ILE A C 1
ATOM 1581 O O . ILE A 1 195 ? 14.389 10.190 -28.887 1.00 79.50 195 ILE A O 1
ATOM 1585 N N . ASP A 1 196 ? 15.989 8.665 -29.329 1.00 81.50 196 ASP A N 1
ATOM 1586 C CA . ASP A 1 196 ? 15.137 7.491 -29.170 1.00 81.50 196 ASP A CA 1
ATOM 1587 C C . ASP A 1 196 ? 15.099 7.046 -27.700 1.00 81.50 196 ASP A C 1
ATOM 1589 O O . ASP A 1 196 ? 16.111 6.619 -27.132 1.00 81.50 196 ASP A O 1
ATOM 1593 N N . PHE A 1 197 ? 13.917 7.153 -27.093 1.00 84.50 197 PHE A N 1
ATOM 1594 C CA . PHE A 1 197 ? 13.648 6.739 -25.714 1.00 84.50 197 PHE A CA 1
ATOM 1595 C C . PHE A 1 197 ? 13.174 5.283 -25.599 1.00 84.50 197 PHE A C 1
ATOM 1597 O O . PHE A 1 197 ? 12.885 4.828 -24.492 1.00 84.50 197 PHE A O 1
ATOM 1604 N N . SER A 1 198 ? 13.110 4.545 -26.709 1.00 87.69 198 SER A N 1
ATOM 1605 C CA . SER A 1 198 ? 12.742 3.130 -26.715 1.00 87.69 198 SER A CA 1
ATOM 1606 C C . SER A 1 198 ? 13.791 2.292 -25.979 1.00 87.69 198 SER A C 1
ATOM 1608 O O . SER A 1 198 ? 15.005 2.432 -26.190 1.00 87.69 198 SER A O 1
ATOM 1610 N N . VAL A 1 199 ? 13.322 1.395 -25.114 1.00 92.06 199 VAL A N 1
ATOM 1611 C CA . VAL A 1 199 ? 14.169 0.549 -24.266 1.00 92.06 199 VAL A CA 1
ATOM 1612 C C . VAL A 1 199 ? 14.048 -0.904 -24.717 1.00 92.06 199 VAL A C 1
ATOM 1614 O O . VAL A 1 199 ? 12.993 -1.513 -24.565 1.00 92.06 199 VAL A O 1
ATOM 1617 N N . SER A 1 200 ? 15.123 -1.485 -25.257 1.00 93.19 200 SER A N 1
ATOM 1618 C CA . SER A 1 200 ? 15.173 -2.928 -25.540 1.00 93.19 200 SER A CA 1
ATOM 1619 C C . SER A 1 200 ? 15.375 -3.739 -24.257 1.00 93.19 200 SER A C 1
ATOM 1621 O O . SER A 1 200 ? 15.788 -3.193 -23.233 1.00 93.19 200 SER A O 1
ATOM 1623 N N . LYS A 1 201 ? 15.172 -5.063 -24.300 1.00 92.94 201 LYS A N 1
ATOM 1624 C CA . LYS A 1 201 ? 15.431 -5.949 -23.141 1.00 92.94 201 LYS A CA 1
ATOM 1625 C C . LYS A 1 201 ? 16.832 -5.771 -22.556 1.00 92.94 201 LYS A C 1
ATOM 1627 O O . LYS A 1 201 ? 16.993 -5.674 -21.344 1.00 92.94 201 LYS A O 1
ATOM 1632 N N . LYS A 1 202 ? 17.844 -5.673 -23.422 1.00 91.50 202 LYS A N 1
ATOM 1633 C CA . LYS A 1 202 ? 19.240 -5.488 -23.008 1.00 91.50 202 LYS A CA 1
ATOM 1634 C C . LYS A 1 202 ? 19.452 -4.143 -22.312 1.00 91.50 202 LYS A C 1
ATOM 1636 O O . LYS A 1 202 ? 20.152 -4.078 -21.304 1.00 91.50 202 LYS A O 1
ATOM 1641 N N . ASP A 1 203 ? 18.838 -3.084 -22.834 1.00 93.44 203 ASP A N 1
ATOM 1642 C CA . ASP A 1 203 ? 18.902 -1.762 -22.207 1.00 93.44 203 ASP A CA 1
ATOM 1643 C C . ASP A 1 203 ? 18.185 -1.766 -20.862 1.00 93.44 203 ASP A C 1
ATOM 1645 O O . ASP A 1 203 ? 18.699 -1.218 -19.893 1.00 93.44 203 ASP A O 1
ATOM 1649 N N . PHE A 1 204 ? 17.029 -2.427 -20.782 1.00 94.12 204 PHE A N 1
ATOM 1650 C CA . PHE A 1 204 ? 16.260 -2.545 -19.552 1.00 94.12 204 PHE A CA 1
ATOM 1651 C C . PHE A 1 204 ? 17.052 -3.268 -18.463 1.00 94.12 204 PHE A C 1
ATOM 1653 O O . PHE A 1 204 ? 17.140 -2.764 -17.349 1.00 94.12 204 PHE A O 1
ATOM 1660 N N . MET A 1 205 ? 17.693 -4.397 -18.784 1.00 92.00 205 MET A N 1
ATOM 1661 C CA . MET A 1 205 ? 18.570 -5.113 -17.848 1.00 92.00 205 MET A CA 1
ATOM 1662 C C . MET A 1 205 ? 19.708 -4.225 -17.335 1.00 92.00 205 MET A C 1
ATOM 1664 O O . MET A 1 205 ? 19.992 -4.211 -16.138 1.00 92.00 205 MET A O 1
ATOM 1668 N N . TYR A 1 206 ? 20.318 -3.421 -18.212 1.00 91.75 206 TYR A N 1
ATOM 1669 C CA . TYR A 1 206 ? 21.342 -2.453 -17.817 1.00 91.75 206 TYR A CA 1
ATOM 1670 C C . TYR A 1 206 ? 20.789 -1.354 -16.892 1.00 91.75 206 TYR A C 1
ATOM 1672 O O . TYR A 1 206 ? 21.369 -1.068 -15.839 1.00 91.75 206 TYR A O 1
ATOM 1680 N N . ILE A 1 207 ? 19.652 -0.758 -17.264 1.00 92.12 207 ILE A N 1
ATOM 1681 C CA . ILE A 1 207 ? 18.976 0.305 -16.510 1.00 92.12 207 ILE A CA 1
ATOM 1682 C C . ILE A 1 207 ? 18.541 -0.196 -15.130 1.00 92.12 207 ILE A C 1
ATOM 1684 O O . ILE A 1 207 ? 18.742 0.490 -14.131 1.00 92.12 207 ILE A O 1
ATOM 1688 N N . ALA A 1 208 ? 17.974 -1.396 -15.064 1.00 92.00 208 ALA A N 1
ATOM 1689 C CA . ALA A 1 208 ? 17.497 -2.011 -13.835 1.00 92.00 208 ALA A CA 1
ATOM 1690 C C . ALA A 1 208 ? 18.608 -2.663 -13.002 1.00 92.00 208 ALA A C 1
ATOM 1692 O O . ALA A 1 208 ? 18.358 -3.076 -11.870 1.00 92.00 208 ALA A O 1
ATOM 1693 N N . ASN A 1 209 ? 19.833 -2.753 -13.527 1.00 90.81 209 ASN A N 1
ATOM 1694 C CA . ASN A 1 209 ? 20.898 -3.546 -12.916 1.00 90.81 209 ASN A CA 1
ATOM 1695 C C . ASN A 1 209 ? 20.488 -5.006 -12.662 1.00 90.81 209 ASN A C 1
ATOM 1697 O O . ASN A 1 209 ? 20.839 -5.582 -11.633 1.00 90.81 209 ASN A O 1
ATOM 1701 N N . CYS A 1 210 ? 19.674 -5.567 -13.552 1.00 87.75 210 CYS A N 1
ATOM 1702 C CA . CYS A 1 210 ? 19.004 -6.835 -13.323 1.00 87.75 210 CYS A CA 1
ATOM 1703 C C . CYS A 1 210 ? 19.642 -7.945 -14.151 1.00 87.75 210 CYS A C 1
ATOM 1705 O O . CYS A 1 210 ? 19.846 -7.790 -15.356 1.00 87.75 210 CYS A O 1
ATOM 1707 N N . ASN A 1 211 ? 19.918 -9.078 -13.501 1.00 84.44 211 ASN A N 1
ATOM 1708 C CA . ASN A 1 211 ? 20.411 -10.292 -14.163 1.00 84.44 211 ASN A CA 1
ATOM 1709 C C . ASN A 1 211 ? 19.327 -11.376 -14.291 1.00 84.44 211 ASN A C 1
ATOM 1711 O O . ASN A 1 211 ? 19.581 -12.438 -14.856 1.00 84.44 211 ASN A O 1
ATOM 1715 N N . ASN A 1 212 ? 18.127 -11.136 -13.756 1.00 85.75 212 ASN A N 1
ATOM 1716 C CA . ASN A 1 212 ? 17.007 -12.064 -13.818 1.00 85.75 212 ASN A CA 1
ATOM 1717 C C . ASN A 1 212 ? 16.254 -11.921 -15.151 1.00 85.75 212 ASN A C 1
ATOM 1719 O O . ASN A 1 212 ? 15.252 -11.210 -15.250 1.00 85.75 212 ASN A O 1
ATOM 1723 N N . GLU A 1 213 ? 16.738 -12.616 -16.182 1.00 87.69 213 GLU A N 1
ATOM 1724 C CA . GLU A 1 213 ? 16.126 -12.602 -17.519 1.00 87.69 213 GLU A CA 1
ATOM 1725 C C . GLU A 1 213 ? 14.650 -13.020 -17.497 1.00 87.69 213 GLU A C 1
ATOM 1727 O O . GLU A 1 213 ? 13.838 -12.394 -18.170 1.00 87.69 213 GLU A O 1
ATOM 1732 N N . ALA A 1 214 ? 14.270 -13.998 -16.667 1.00 88.19 214 ALA A N 1
ATOM 1733 C CA . ALA A 1 214 ? 12.884 -14.457 -16.575 1.00 88.19 214 ALA A CA 1
ATOM 1734 C C . ALA A 1 214 ? 11.936 -13.355 -16.071 1.00 88.19 214 ALA A C 1
ATOM 1736 O O . ALA A 1 214 ? 10.833 -13.190 -16.594 1.00 88.19 214 ALA A O 1
ATOM 1737 N N . MET A 1 215 ? 12.366 -12.566 -15.082 1.00 87.81 215 MET A N 1
ATOM 1738 C CA . MET A 1 215 ? 11.591 -11.421 -14.598 1.00 87.81 215 MET A CA 1
ATOM 1739 C C . MET A 1 215 ? 11.458 -10.342 -15.680 1.00 87.81 215 MET A C 1
ATOM 1741 O O . MET A 1 215 ? 10.369 -9.807 -15.889 1.00 87.81 215 MET A O 1
ATOM 1745 N N . VAL A 1 216 ? 12.542 -10.052 -16.402 1.00 91.31 216 VAL A N 1
ATOM 1746 C CA . VAL A 1 216 ? 12.535 -9.085 -17.511 1.00 91.31 216 VAL A CA 1
ATOM 1747 C C . VAL A 1 216 ? 11.646 -9.559 -18.660 1.00 91.31 216 VAL A C 1
ATOM 1749 O O . VAL A 1 216 ? 10.906 -8.758 -19.230 1.00 91.31 216 VAL A O 1
ATOM 1752 N N . ASP A 1 217 ? 11.648 -10.852 -18.969 1.00 89.94 217 ASP A N 1
ATOM 1753 C CA . ASP A 1 217 ? 10.779 -11.440 -19.983 1.00 89.94 217 ASP A CA 1
ATOM 1754 C C . ASP A 1 217 ? 9.300 -11.263 -19.639 1.00 89.94 217 ASP A C 1
ATOM 1756 O O . ASP A 1 217 ? 8.518 -10.878 -20.511 1.00 89.94 217 ASP A O 1
ATOM 1760 N N . ILE A 1 218 ? 8.921 -11.463 -18.373 1.00 88.88 218 ILE A N 1
ATOM 1761 C CA . ILE A 1 218 ? 7.549 -11.220 -17.915 1.00 88.88 218 ILE A CA 1
ATOM 1762 C C . ILE A 1 218 ? 7.201 -9.734 -18.047 1.00 88.88 218 ILE A C 1
ATOM 1764 O O . ILE A 1 218 ? 6.155 -9.407 -18.606 1.00 88.88 218 ILE A O 1
ATOM 1768 N N . ILE A 1 219 ? 8.080 -8.826 -17.610 1.00 91.38 219 ILE A N 1
ATOM 1769 C CA . ILE A 1 219 ? 7.864 -7.374 -17.742 1.00 91.38 219 ILE A CA 1
ATOM 1770 C C . ILE A 1 219 ? 7.614 -6.991 -19.207 1.00 91.38 219 ILE A C 1
ATOM 1772 O O . ILE A 1 219 ? 6.655 -6.280 -19.505 1.00 91.38 219 ILE A O 1
ATOM 1776 N N . PHE A 1 220 ? 8.432 -7.498 -20.130 1.00 92.19 220 PHE A N 1
ATOM 1777 C CA . PHE A 1 220 ? 8.267 -7.238 -21.560 1.00 92.19 220 PHE A CA 1
ATOM 1778 C C . PHE A 1 220 ? 7.000 -7.880 -22.121 1.00 92.19 220 PHE A C 1
ATOM 1780 O O . PHE A 1 220 ? 6.341 -7.259 -22.941 1.00 92.19 220 PHE A O 1
ATOM 1787 N N . SER A 1 221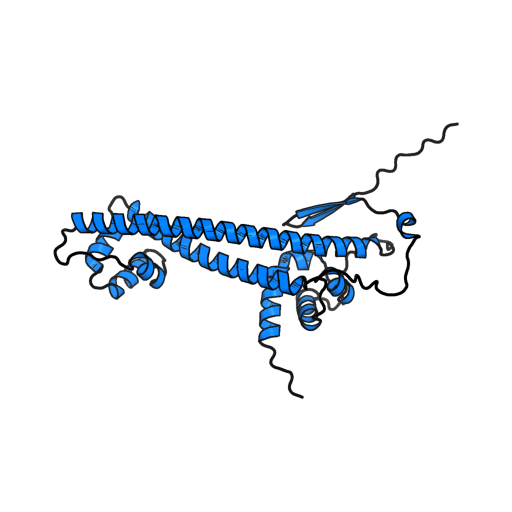 ? 6.596 -9.060 -21.645 1.00 88.62 221 SER A N 1
ATOM 1788 C CA . SER A 1 221 ? 5.324 -9.664 -22.064 1.00 88.62 221 SER A CA 1
ATOM 1789 C C . SER A 1 221 ? 4.097 -8.828 -21.677 1.00 88.62 221 SER A C 1
ATOM 1791 O O . SER A 1 221 ? 3.064 -8.926 -22.329 1.00 88.62 221 SER A O 1
ATOM 1793 N N . VAL A 1 222 ? 4.212 -7.994 -20.635 1.00 88.44 222 VAL A N 1
ATOM 1794 C CA . VAL A 1 222 ? 3.137 -7.101 -20.178 1.00 88.44 222 VAL A CA 1
ATOM 1795 C C . VAL A 1 222 ? 3.176 -5.744 -20.887 1.00 88.44 222 VAL A C 1
ATOM 1797 O O . VAL A 1 222 ? 2.129 -5.132 -21.088 1.00 88.44 222 VAL A O 1
ATOM 1800 N N . LEU A 1 223 ? 4.366 -5.247 -21.233 1.00 89.75 223 LEU A N 1
ATOM 1801 C CA . LEU A 1 223 ? 4.555 -3.890 -21.759 1.00 89.75 223 LEU A CA 1
ATOM 1802 C C . LEU A 1 223 ? 4.729 -3.813 -23.286 1.00 89.75 223 LEU A C 1
ATOM 1804 O O . LEU A 1 223 ? 4.393 -2.785 -23.867 1.00 89.75 223 LEU A O 1
ATOM 1808 N N . ASP A 1 224 ? 5.229 -4.863 -23.940 1.00 87.94 224 ASP A N 1
ATOM 1809 C CA . ASP A 1 224 ? 5.441 -4.934 -25.395 1.00 87.94 224 ASP A CA 1
ATOM 1810 C C . ASP A 1 224 ? 4.290 -5.680 -26.095 1.00 87.94 224 ASP A C 1
ATOM 1812 O O . ASP A 1 224 ? 4.475 -6.722 -26.723 1.00 87.94 224 ASP A O 1
ATOM 1816 N N . ASP A 1 225 ? 3.074 -5.135 -25.993 1.00 77.12 225 ASP A N 1
ATOM 1817 C CA . ASP A 1 225 ? 1.851 -5.706 -26.597 1.00 77.12 225 ASP A CA 1
ATOM 1818 C C . ASP A 1 225 ? 1.936 -5.807 -28.141 1.00 77.12 225 ASP A C 1
ATOM 1820 O O . ASP A 1 225 ? 1.250 -6.599 -28.783 1.00 77.12 225 ASP A O 1
ATOM 1824 N N . GLY A 1 226 ? 2.830 -5.028 -28.761 1.00 77.38 226 GLY A N 1
ATOM 1825 C CA . GLY A 1 226 ? 3.070 -5.034 -30.206 1.00 77.38 226 GLY A CA 1
ATOM 1826 C C . GLY A 1 226 ? 4.128 -6.031 -30.690 1.00 77.38 226 GLY A C 1
ATOM 1827 O O . GLY A 1 226 ? 4.311 -6.155 -31.902 1.00 77.38 226 GLY A O 1
ATOM 1828 N N . GLY A 1 227 ? 4.847 -6.711 -29.787 1.00 83.19 227 GLY A N 1
ATOM 1829 C CA . GLY A 1 227 ? 5.961 -7.601 -30.140 1.00 83.19 227 GLY A CA 1
ATOM 1830 C C . GLY A 1 227 ? 7.106 -6.885 -30.866 1.00 83.19 227 GLY A C 1
ATOM 1831 O O . GLY A 1 227 ? 7.765 -7.465 -31.731 1.00 83.19 227 GLY A O 1
ATOM 1832 N N . THR A 1 228 ? 7.308 -5.607 -30.559 1.00 87.62 228 THR A N 1
ATOM 1833 C CA . THR A 1 228 ? 8.304 -4.736 -31.194 1.00 87.62 228 THR A CA 1
ATOM 1834 C C . THR A 1 228 ? 9.720 -4.968 -30.663 1.00 87.62 228 THR A C 1
ATOM 1836 O O . THR A 1 228 ? 10.691 -4.533 -31.283 1.00 87.62 228 THR A O 1
ATOM 1839 N N . GLY A 1 229 ? 9.856 -5.671 -29.535 1.00 89.50 229 GLY A N 1
ATOM 1840 C CA . GLY A 1 229 ? 11.118 -5.934 -28.849 1.00 89.50 229 GLY A CA 1
ATOM 1841 C C . GLY A 1 229 ? 11.619 -4.766 -27.994 1.00 89.50 229 GLY A C 1
ATOM 1842 O O . GLY A 1 229 ? 12.725 -4.846 -27.446 1.00 89.50 229 GLY A O 1
ATOM 1843 N N . VAL A 1 230 ? 10.830 -3.695 -27.871 1.00 92.19 230 VAL A N 1
ATOM 1844 C CA . VAL A 1 230 ? 11.149 -2.485 -27.106 1.00 92.19 230 VAL A CA 1
ATOM 1845 C C . VAL A 1 230 ? 9.944 -2.021 -26.290 1.00 92.19 230 VAL A C 1
ATOM 1847 O O . VAL A 1 230 ? 8.802 -2.303 -26.638 1.00 92.19 230 VAL A O 1
ATOM 1850 N N . ILE A 1 231 ? 10.197 -1.294 -25.203 1.00 91.75 231 ILE A N 1
ATOM 1851 C CA . ILE A 1 231 ? 9.160 -0.719 -24.338 1.00 91.75 231 ILE A CA 1
ATOM 1852 C C . ILE A 1 231 ? 9.399 0.773 -24.102 1.00 91.75 231 ILE A C 1
ATOM 1854 O O . ILE A 1 231 ? 10.529 1.261 -24.189 1.00 91.75 231 ILE A O 1
ATOM 1858 N N . ASP A 1 232 ? 8.329 1.485 -23.751 1.00 88.00 232 ASP A N 1
ATOM 1859 C CA . ASP A 1 232 ? 8.415 2.833 -23.190 1.00 88.00 232 ASP A CA 1
ATOM 1860 C C . ASP A 1 232 ? 8.799 2.760 -21.702 1.00 88.00 232 ASP A C 1
ATOM 1862 O O . ASP A 1 232 ? 8.109 2.135 -20.890 1.00 88.00 232 ASP A O 1
ATOM 1866 N N . TRP A 1 233 ? 9.894 3.431 -21.333 1.00 88.06 233 TRP A N 1
ATOM 1867 C CA . TRP A 1 233 ? 10.346 3.550 -19.946 1.00 88.06 233 TRP A CA 1
ATOM 1868 C C . TRP A 1 233 ? 9.276 4.166 -19.033 1.00 88.06 233 TRP A C 1
ATOM 1870 O O . TRP A 1 233 ? 9.079 3.706 -17.905 1.00 88.06 233 TRP A O 1
ATOM 1880 N N . GLY A 1 234 ? 8.534 5.163 -19.527 1.00 85.56 234 GLY A N 1
ATOM 1881 C CA . GLY A 1 234 ? 7.461 5.806 -18.768 1.00 85.56 234 GLY A CA 1
ATOM 1882 C C . GLY A 1 234 ? 6.335 4.832 -18.414 1.00 85.56 234 GLY A C 1
ATOM 1883 O O . GLY A 1 234 ? 5.819 4.858 -17.296 1.00 85.56 234 GLY A O 1
ATOM 1884 N N . ALA A 1 235 ? 5.998 3.916 -19.326 1.00 86.75 235 ALA A N 1
ATOM 1885 C CA . ALA A 1 235 ? 4.997 2.884 -19.081 1.00 86.75 235 ALA A CA 1
ATOM 1886 C C . ALA A 1 235 ? 5.417 1.921 -17.958 1.00 86.75 235 ALA A C 1
ATOM 1888 O O . ALA A 1 235 ? 4.570 1.540 -17.143 1.00 86.75 235 ALA A O 1
ATOM 1889 N N . PHE A 1 236 ? 6.708 1.578 -17.868 1.00 90.38 236 PHE A N 1
ATOM 1890 C CA . PHE A 1 236 ? 7.236 0.784 -16.757 1.00 90.38 236 PHE A CA 1
ATOM 1891 C C . PHE A 1 236 ? 7.137 1.536 -15.426 1.00 90.38 236 PHE A C 1
ATOM 1893 O O . PHE A 1 236 ? 6.564 0.999 -14.482 1.00 90.38 236 PHE A O 1
ATOM 1900 N N . GLU A 1 237 ? 7.624 2.776 -15.333 1.00 88.00 237 GLU A N 1
ATOM 1901 C CA . GLU A 1 237 ? 7.607 3.529 -14.066 1.00 88.00 237 GLU A CA 1
ATOM 1902 C C . GLU A 1 237 ? 6.196 3.760 -13.509 1.00 88.00 237 GLU A C 1
ATOM 1904 O O . GLU A 1 237 ? 6.000 3.771 -12.296 1.00 88.00 237 GLU A O 1
ATOM 1909 N N . LEU A 1 238 ? 5.200 3.924 -14.385 1.00 85.06 238 LEU A N 1
ATOM 1910 C CA . LEU A 1 238 ? 3.803 4.108 -13.988 1.00 85.06 238 LEU A CA 1
ATOM 1911 C C . LEU A 1 238 ? 3.146 2.832 -13.450 1.00 85.06 238 LEU A C 1
ATOM 1913 O O . LEU A 1 238 ? 2.208 2.915 -12.658 1.00 85.06 238 LEU A O 1
ATOM 1917 N N . ASN A 1 239 ? 3.590 1.662 -13.911 1.00 85.44 239 ASN A N 1
ATOM 1918 C CA . ASN A 1 239 ? 2.896 0.390 -13.687 1.00 85.44 239 ASN A CA 1
ATOM 1919 C C . ASN A 1 239 ? 3.725 -0.642 -12.914 1.00 85.44 239 ASN A C 1
ATOM 1921 O O . ASN A 1 239 ? 3.215 -1.718 -12.600 1.00 85.44 239 ASN A O 1
ATOM 1925 N N . SER A 1 240 ? 4.976 -0.331 -12.601 1.00 88.00 240 SER A N 1
ATOM 1926 C CA . SER A 1 240 ? 5.961 -1.201 -11.957 1.00 88.00 240 SER A CA 1
ATOM 1927 C C . SER A 1 240 ? 5.438 -1.926 -10.722 1.00 88.00 240 SER A C 1
ATOM 1929 O O . SER A 1 240 ? 5.637 -3.127 -10.616 1.00 88.00 240 SER A O 1
ATOM 1931 N N . GLY A 1 241 ? 4.714 -1.251 -9.824 1.00 84.75 241 GLY A N 1
ATOM 1932 C CA . GLY A 1 241 ? 4.172 -1.883 -8.618 1.00 84.75 241 GLY A CA 1
ATOM 1933 C C . GLY A 1 241 ? 3.210 -3.032 -8.924 1.00 84.75 241 GLY A C 1
ATOM 1934 O O . GLY A 1 241 ? 3.249 -4.069 -8.266 1.00 84.75 241 GLY A O 1
ATOM 1935 N N . ARG A 1 242 ? 2.379 -2.888 -9.964 1.00 84.38 242 ARG A N 1
ATOM 1936 C CA . ARG A 1 242 ? 1.508 -3.970 -10.445 1.00 84.38 242 ARG A CA 1
ATOM 1937 C C . ARG A 1 242 ? 2.318 -5.031 -11.186 1.00 84.38 242 ARG A C 1
ATOM 1939 O O . ARG A 1 242 ? 2.183 -6.209 -10.888 1.00 84.38 242 ARG A O 1
ATOM 1946 N N . ILE A 1 243 ? 3.169 -4.607 -12.117 1.00 87.00 243 ILE A N 1
ATOM 1947 C CA . ILE A 1 243 ? 3.940 -5.509 -12.981 1.00 87.00 243 ILE A CA 1
ATOM 1948 C C . ILE A 1 243 ? 4.863 -6.408 -12.155 1.00 87.00 243 ILE A C 1
ATOM 1950 O O . ILE A 1 243 ? 4.915 -7.607 -12.398 1.00 87.00 243 ILE A O 1
ATOM 1954 N N . LEU A 1 244 ? 5.573 -5.853 -11.173 1.00 87.12 244 LEU A N 1
ATOM 1955 C CA . LEU A 1 244 ? 6.500 -6.601 -10.322 1.00 87.12 244 LEU A CA 1
ATOM 1956 C C . LEU A 1 244 ? 5.770 -7.548 -9.375 1.00 87.12 244 LEU A C 1
ATOM 1958 O O . LEU A 1 244 ? 6.262 -8.642 -9.116 1.00 87.12 244 LEU A O 1
ATOM 1962 N N . LYS A 1 245 ? 4.579 -7.170 -8.902 1.00 82.62 245 LYS A N 1
ATOM 1963 C CA . LYS A 1 245 ? 3.725 -8.079 -8.139 1.00 82.62 245 LYS A CA 1
ATOM 1964 C C . LYS A 1 245 ? 3.314 -9.282 -8.987 1.00 82.62 245 LYS A C 1
ATOM 1966 O O . LYS A 1 245 ? 3.540 -10.414 -8.571 1.00 82.62 245 LYS A O 1
ATOM 1971 N N . ASP A 1 246 ? 2.780 -9.030 -10.181 1.00 79.75 246 ASP A N 1
ATOM 1972 C CA . ASP A 1 246 ? 2.359 -10.091 -11.096 1.00 79.75 246 ASP A CA 1
ATOM 1973 C C . ASP A 1 246 ? 3.565 -10.969 -11.481 1.00 79.75 246 ASP A C 1
ATOM 1975 O O . ASP A 1 246 ? 3.500 -12.194 -11.399 1.00 79.75 246 ASP A O 1
ATOM 1979 N N . ALA A 1 247 ? 4.708 -10.357 -11.809 1.00 77.88 247 ALA A N 1
ATOM 1980 C CA . ALA A 1 247 ? 5.936 -11.068 -12.149 1.00 77.88 247 ALA A CA 1
ATOM 1981 C C . ALA A 1 247 ? 6.472 -11.923 -10.991 1.00 77.88 247 ALA A C 1
ATOM 1983 O O . ALA A 1 247 ? 6.841 -13.073 -11.215 1.00 77.88 247 ALA A O 1
ATOM 1984 N N . SER A 1 248 ? 6.481 -11.409 -9.757 1.00 74.50 248 SER A N 1
ATOM 1985 C CA . SER A 1 248 ? 6.897 -12.164 -8.566 1.00 74.50 248 SER A CA 1
ATOM 1986 C C . SER A 1 248 ? 6.009 -13.389 -8.341 1.00 74.50 248 SER A C 1
ATOM 1988 O O . SER A 1 248 ? 6.518 -14.484 -8.089 1.00 74.50 248 SER A O 1
ATOM 1990 N N . ASP A 1 249 ? 4.694 -13.240 -8.512 1.00 73.94 249 ASP A N 1
ATOM 1991 C CA . ASP A 1 249 ? 3.744 -14.347 -8.402 1.00 73.94 249 ASP A CA 1
ATOM 1992 C C . ASP A 1 249 ? 3.975 -15.395 -9.507 1.00 73.94 249 ASP A C 1
ATOM 1994 O O . ASP A 1 249 ? 3.980 -16.596 -9.225 1.00 73.94 249 ASP A O 1
ATOM 1998 N N . PHE A 1 250 ? 4.260 -14.978 -10.745 1.00 71.56 250 PHE A N 1
ATOM 1999 C CA . PHE A 1 250 ? 4.609 -15.890 -11.843 1.00 71.56 250 PHE A CA 1
ATOM 2000 C C . PHE A 1 250 ? 5.936 -16.624 -11.612 1.00 71.56 250 PHE A C 1
ATOM 2002 O O . PHE A 1 250 ? 5.999 -17.838 -11.799 1.00 71.56 250 PHE A O 1
ATOM 2009 N N . VAL A 1 251 ? 6.985 -15.937 -11.154 1.00 66.88 251 VAL A N 1
ATOM 2010 C CA . VAL A 1 251 ? 8.284 -16.570 -10.866 1.00 66.88 251 VAL A CA 1
ATOM 2011 C C . VAL A 1 251 ? 8.172 -17.560 -9.701 1.00 66.88 251 VAL A C 1
ATOM 2013 O O . VAL A 1 251 ? 8.733 -18.650 -9.776 1.00 66.88 251 VAL A O 1
ATOM 2016 N N . LYS A 1 252 ? 7.408 -17.234 -8.648 1.00 63.53 252 LYS A N 1
ATOM 2017 C CA . LYS A 1 252 ? 7.167 -18.137 -7.505 1.00 63.53 252 LYS A CA 1
ATOM 2018 C C . LYS A 1 252 ? 6.312 -19.352 -7.876 1.00 63.53 252 LYS A C 1
ATOM 2020 O O . LYS A 1 252 ? 6.474 -20.413 -7.276 1.00 63.53 252 LYS A O 1
ATOM 2025 N N . THR A 1 253 ? 5.381 -19.196 -8.817 1.00 58.44 253 THR A N 1
ATOM 2026 C CA . THR A 1 253 ? 4.460 -20.268 -9.226 1.00 58.44 253 THR A CA 1
ATOM 2027 C C . THR A 1 253 ? 4.991 -21.138 -10.350 1.00 58.44 253 THR A C 1
ATOM 2029 O O . THR A 1 253 ? 4.467 -22.238 -10.502 1.00 58.44 253 THR A O 1
ATOM 2032 N N . SER A 1 254 ? 6.020 -20.705 -11.086 1.00 47.50 254 SER A N 1
ATOM 2033 C CA . SER A 1 254 ? 6.711 -21.528 -12.079 1.00 47.50 254 SER A CA 1
ATOM 2034 C C . SER A 1 254 ? 7.514 -22.614 -11.350 1.00 47.50 254 SER A C 1
ATOM 2036 O O . SER A 1 254 ? 8.596 -22.340 -10.823 1.00 47.50 254 SER A O 1
ATOM 2038 N N . PRO A 1 255 ? 7.004 -23.856 -11.246 1.00 42.09 255 PRO A N 1
ATOM 2039 C CA . PRO A 1 255 ? 7.789 -24.936 -10.682 1.00 42.09 255 PRO A CA 1
ATOM 2040 C C . PRO A 1 255 ? 8.886 -25.233 -11.700 1.00 42.09 255 PRO A C 1
ATOM 2042 O O . PRO A 1 255 ? 8.614 -25.187 -12.898 1.00 42.09 255 PRO A O 1
ATOM 2045 N N . ASN A 1 256 ? 10.095 -25.551 -11.231 1.00 43.19 256 ASN A N 1
ATOM 2046 C CA . ASN A 1 256 ? 11.161 -26.165 -12.028 1.00 43.19 256 ASN A CA 1
ATOM 2047 C C . ASN A 1 256 ? 10.609 -26.838 -13.291 1.00 43.19 256 ASN A C 1
ATOM 2049 O O . ASN A 1 256 ? 9.906 -27.849 -13.185 1.00 43.19 256 ASN A O 1
ATOM 2053 N N . SER A 1 257 ? 10.910 -26.278 -14.466 1.00 30.03 257 SER A N 1
ATOM 2054 C CA . SER A 1 257 ? 10.753 -27.012 -15.712 1.00 30.03 257 SER A CA 1
ATOM 2055 C C . SER A 1 257 ? 11.566 -28.291 -15.557 1.00 30.03 257 SER A C 1
ATOM 2057 O O . SER A 1 257 ? 12.792 -28.273 -15.470 1.00 30.03 257 SER A O 1
ATOM 2059 N N . VAL A 1 258 ? 10.834 -29.383 -15.388 1.00 34.03 258 VAL A N 1
ATOM 2060 C CA . VAL A 1 258 ? 11.336 -30.740 -15.290 1.00 34.03 258 VAL A CA 1
ATOM 2061 C C . VAL A 1 258 ? 12.088 -31.070 -16.582 1.00 34.03 258 VAL A C 1
ATOM 2063 O O . VAL A 1 258 ? 11.500 -30.981 -17.661 1.00 34.03 258 VAL A O 1
ATOM 2066 N N . ASN A 1 259 ? 13.330 -31.532 -16.386 1.00 32.12 259 ASN A N 1
ATOM 2067 C CA . ASN A 1 259 ? 14.310 -32.129 -17.312 1.00 32.12 259 ASN A CA 1
ATOM 2068 C C . ASN A 1 259 ? 15.234 -31.189 -18.090 1.00 32.12 259 ASN A C 1
ATOM 2070 O O . ASN A 1 259 ? 14.781 -30.560 -19.068 1.00 32.12 259 ASN A O 1
#